Protein AF-0000000087743642 (afdb_homodimer)

Solvent-accessible surface area (backbone atoms only — not comparable to full-atom values): 17793 Å² total; per-residue (Å²): 130,84,70,79,72,68,77,72,71,74,70,75,66,62,49,74,40,76,59,55,80,88,44,49,66,60,51,47,53,46,59,55,32,67,69,50,17,70,61,45,95,58,68,70,82,74,50,71,68,61,46,52,54,51,49,55,50,47,72,69,32,89,47,38,49,49,29,31,29,30,41,93,89,39,83,41,30,35,40,36,30,43,50,41,90,41,33,25,41,48,48,74,47,61,29,80,91,49,57,95,68,57,52,64,38,50,49,53,53,52,51,50,64,74,37,52,86,50,76,40,42,29,40,30,34,75,41,46,61,84,39,54,68,61,49,48,25,42,50,75,68,64,33,31,81,41,78,58,87,60,36,31,43,34,38,36,79,89,130,86,72,80,72,67,79,70,70,72,70,74,65,64,51,74,42,77,58,55,80,88,45,49,66,60,51,48,53,46,59,54,31,66,69,50,18,71,60,44,95,58,69,69,82,72,51,70,69,59,46,52,55,51,50,53,50,47,74,70,32,88,48,39,50,52,29,31,30,30,44,91,90,39,82,41,30,34,39,36,31,42,50,42,90,43,32,24,40,49,48,74,49,61,28,80,92,49,58,94,68,58,52,62,37,49,50,54,53,51,50,48,63,75,37,50,86,51,77,39,43,30,42,31,34,76,40,47,59,83,37,53,70,61,50,48,25,43,51,74,68,65,32,32,81,42,78,58,88,60,36,32,43,33,38,36,79,88

Sequence (316 aa):
MALWNQALIEEIFMHLRKADMDDALLVLEWRNDEKARMNSFNHEVISKEDHIRWFKKKLIDESCRFFILEDEEGPAGCVRVDVIKDVGEVSYMIAPERRGRGYGTKSLKLAEEELHNSEIKTMAGFVIGENHASAKCFENNRYAKLSAGDIYCYIKNIMALWNQALIEEIFMHLRKADMDDALLVLEWRNDEKARMNSFNHEVISKEDHIRWFKKKLIDESCRFFILEDEEGPAGCVRVDVIKDVGEVSYMIAPERRGRGYGTKSLKLAEEELHNSEIKTMAGFVIGENHASAKCFENNRYAKLSAGDIYCYIKNI

Organism: Butyrivibrio fibrisolvens (NCBI:txid831)

Foldseek 3Di:
DPPPPVPPVVPFDKAKDFDDLVCQVVQLVQCQPQVNLVWDPHNDRDDSVRSSVVVVCQSPDPQKTKIFMATPVGTFKIWMWGHDQQETEIDITGDPVNPPPLVLLVRVVNVCVVCVPDSHFKYKYKTFQVPVVNVVSLVSVVFDWDDDPRMIMTMDTD/DPPCPVPPVVPFDKAKDFDDLVCQVVQLVQCQPQVNLVWDPHNDRDDSVRSSVVVVCQSPDPQKTKIFMATPVGTFKIWMWGHDQQETEIDITGDPVNPPPLVLLVVVVNVCVVCVPDSHFKYKYKTFQVPVVNVVSLVSVVFDWDDDPRMIMTMDTD

InterPro domains:
  IPR000182 GNAT domain [PF13302] (15-140)
  IPR000182 GNAT domain [PS51186] (14-158)
  IPR016181 Acyl-CoA N-acyltransferase [SSF55729] (14-153)

pLDDT: mean 92.76, std 15.09, range [27.16, 98.88]

Structure (mmCIF, N/CA/C/O backbone):
data_AF-0000000087743642-model_v1
#
loop_
_entity.id
_entity.type
_entity.pdbx_description
1 polymer 'N-acetyltransferase domain-containing protein'
#
loop_
_atom_site.group_PDB
_atom_site.id
_atom_site.type_symbol
_atom_site.label_atom_id
_atom_site.label_alt_id
_atom_site.label_comp_id
_atom_site.label_asym_id
_atom_site.label_entity_id
_atom_site.label_seq_id
_atom_site.pdbx_PDB_ins_code
_atom_site.Cartn_x
_atom_site.Cartn_y
_atom_site.Cartn_z
_atom_site.occupancy
_atom_site.B_iso_or_equiv
_atom_site.auth_seq_id
_atom_site.auth_comp_id
_atom_site.auth_asym_id
_atom_site.auth_atom_id
_atom_site.pdbx_PDB_model_num
ATOM 1 N N . MET A 1 1 ? 28.328 -8.977 -45.844 1 27.16 1 MET A N 1
ATOM 2 C CA . MET A 1 1 ? 27.438 -10.109 -45.656 1 27.16 1 MET A CA 1
ATOM 3 C C . MET A 1 1 ? 27.031 -10.203 -44.188 1 27.16 1 MET A C 1
ATOM 5 O O . MET A 1 1 ? 26.859 -11.305 -43.656 1 27.16 1 MET A O 1
ATOM 9 N N . ALA A 1 2 ? 27.469 -9.234 -43.344 1 38.03 2 ALA A N 1
ATOM 10 C CA . ALA A 1 2 ? 27.156 -9.102 -41.938 1 38.03 2 ALA A CA 1
ATOM 11 C C . ALA A 1 2 ? 25.672 -9.273 -41.688 1 38.03 2 ALA A C 1
ATOM 13 O O . ALA A 1 2 ? 24.859 -8.398 -42 1 38.03 2 ALA A O 1
ATOM 14 N N . LEU A 1 3 ? 25.188 -10.375 -42.094 1 35.19 3 LEU A N 1
ATOM 15 C CA . LEU A 1 3 ? 23.844 -10.844 -41.781 1 35.19 3 LEU A CA 1
ATOM 16 C C . LEU A 1 3 ? 23.484 -10.57 -40.344 1 35.19 3 LEU A C 1
ATOM 18 O O . LEU A 1 3 ? 24.234 -10.938 -39.438 1 35.19 3 LEU A O 1
ATOM 22 N N . TRP A 1 4 ? 22.844 -9.406 -39.938 1 37.28 4 TRP A N 1
ATOM 23 C CA . TRP A 1 4 ? 22.016 -8.867 -38.875 1 37.28 4 TRP A CA 1
ATOM 24 C C . TRP A 1 4 ? 21.234 -9.977 -38.156 1 37.28 4 TRP A C 1
ATOM 26 O O . TRP A 1 4 ? 20.25 -10.477 -38.719 1 37.28 4 TRP A O 1
ATOM 36 N N . ASN A 1 5 ? 21.75 -11.148 -37.938 1 39.41 5 ASN A N 1
ATOM 37 C CA . ASN A 1 5 ? 21.203 -12.094 -36.969 1 39.41 5 ASN A CA 1
ATOM 38 C C . ASN A 1 5 ? 20.609 -11.375 -35.75 1 39.41 5 ASN A C 1
ATOM 40 O O . ASN A 1 5 ? 21.359 -10.969 -34.844 1 39.41 5 ASN A O 1
ATOM 44 N N . GLN A 1 6 ? 19.734 -10.43 -35.969 1 35.94 6 GLN A N 1
ATOM 45 C CA . GLN A 1 6 ? 18.906 -9.867 -34.906 1 35.94 6 GLN A CA 1
ATOM 46 C C . GLN A 1 6 ? 18.625 -10.898 -33.812 1 35.94 6 GLN A C 1
ATOM 48 O O . GLN A 1 6 ? 18.188 -12.016 -34.125 1 35.94 6 GLN A O 1
ATOM 53 N N . ALA A 1 7 ? 19.516 -11.133 -32.906 1 36.81 7 ALA A N 1
ATOM 54 C CA . ALA A 1 7 ? 19.266 -11.797 -31.641 1 36.81 7 ALA A CA 1
ATOM 55 C C . ALA A 1 7 ? 17.781 -11.883 -31.328 1 36.81 7 ALA A C 1
ATOM 57 O O . ALA A 1 7 ? 17.125 -10.867 -31.078 1 36.81 7 ALA A O 1
ATOM 58 N N . LEU A 1 8 ? 16.828 -12.594 -32.031 1 38.16 8 LEU A N 1
ATOM 59 C CA . LEU A 1 8 ? 15.5 -13.047 -31.625 1 38.16 8 LEU A CA 1
ATOM 60 C C . LEU A 1 8 ? 15.453 -13.336 -30.141 1 38.16 8 LEU A C 1
ATOM 62 O O . LEU A 1 8 ? 15.93 -14.383 -29.688 1 38.16 8 LEU A O 1
ATOM 66 N N . ILE A 1 9 ? 15.891 -12.602 -29.297 1 44.22 9 ILE A N 1
ATOM 67 C CA . ILE A 1 9 ? 15.594 -12.82 -27.875 1 44.22 9 ILE A CA 1
ATOM 68 C C . ILE A 1 9 ? 14.289 -13.594 -27.734 1 44.22 9 ILE A C 1
ATOM 70 O O . ILE A 1 9 ? 13.227 -13.117 -28.141 1 44.22 9 ILE A O 1
ATOM 74 N N . GLU A 1 10 ? 14.234 -14.852 -28.016 1 46.09 10 GLU A N 1
ATOM 75 C CA . GLU A 1 10 ? 13.117 -15.773 -27.781 1 46.09 10 GLU A CA 1
ATOM 76 C C . GLU A 1 10 ? 12.211 -15.273 -26.672 1 46.09 10 GLU A C 1
ATOM 78 O O . GLU A 1 10 ? 12.617 -15.234 -25.5 1 46.09 10 GLU A O 1
ATOM 83 N N . GLU A 1 11 ? 11.562 -14.25 -26.859 1 56.91 11 GLU A N 1
ATOM 84 C CA . GLU A 1 11 ? 10.516 -13.852 -25.922 1 56.91 11 GLU A CA 1
ATOM 85 C C . GLU A 1 11 ? 9.703 -15.055 -25.469 1 56.91 11 GLU A C 1
ATOM 87 O O . GLU A 1 11 ? 9.102 -15.758 -26.281 1 56.91 11 GLU A O 1
ATOM 92 N N . ILE A 1 12 ? 10.258 -15.883 -24.594 1 65.88 12 ILE A N 1
ATOM 93 C CA . ILE A 1 12 ? 9.5 -16.984 -24 1 65.88 12 ILE A CA 1
ATOM 94 C C . ILE A 1 12 ? 8.031 -16.594 -23.891 1 65.88 12 ILE A C 1
ATOM 96 O O . ILE A 1 12 ? 7.695 -15.562 -23.312 1 65.88 12 ILE A O 1
ATOM 100 N N . PHE A 1 13 ? 7.199 -17.25 -24.75 1 87.38 13 PHE A N 1
ATOM 101 C CA . PHE A 1 13 ? 5.758 -17.031 -24.703 1 87.38 13 PHE A CA 1
ATOM 102 C C . PHE A 1 13 ? 5.199 -17.391 -23.328 1 87.38 13 PHE A C 1
ATOM 104 O O . PHE A 1 13 ? 5.391 -18.516 -22.859 1 87.38 13 PHE A O 1
ATOM 111 N N . MET A 1 14 ? 4.902 -16.516 -22.562 1 95.81 14 MET A N 1
ATOM 112 C CA . MET A 1 14 ? 4.246 -16.703 -21.266 1 95.81 14 MET A CA 1
ATOM 113 C C . MET A 1 14 ? 2.844 -16.109 -21.281 1 95.81 14 MET A C 1
ATOM 115 O O . MET A 1 14 ? 2.613 -15.07 -21.891 1 95.81 14 MET A O 1
ATOM 119 N N . HIS A 1 15 ? 1.889 -16.828 -20.688 1 97.38 15 HIS A N 1
ATOM 120 C CA . HIS A 1 15 ? 0.537 -16.297 -20.562 1 97.38 15 HIS A CA 1
ATOM 121 C C . HIS A 1 15 ? -0.103 -16.719 -19.25 1 97.38 15 HIS A C 1
ATOM 123 O O . HIS A 1 15 ? 0.409 -17.609 -18.562 1 97.38 15 HIS A O 1
ATOM 129 N N . LEU A 1 16 ? -1.195 -16.109 -18.922 1 98.19 16 LEU A N 1
ATOM 130 C CA . LEU A 1 16 ? -1.968 -16.453 -17.734 1 98.19 16 LEU A CA 1
ATOM 131 C C . LEU A 1 16 ? -3.232 -17.219 -18.109 1 98.19 16 LEU A C 1
ATOM 133 O O . LEU A 1 16 ? -3.924 -16.844 -19.062 1 98.19 16 LEU A O 1
ATOM 137 N N . ARG A 1 17 ? -3.453 -18.219 -17.469 1 98 17 ARG A N 1
ATOM 138 C CA . ARG A 1 17 ? -4.754 -18.875 -17.547 1 98 17 ARG A CA 1
ATOM 139 C C . ARG A 1 17 ? -5.441 -18.906 -16.188 1 98 17 ARG A C 1
ATOM 141 O O . ARG A 1 17 ? -4.781 -18.891 -15.156 1 98 17 ARG A O 1
ATOM 148 N N . LYS A 1 18 ? -6.734 -19.016 -16.188 1 98.19 18 LYS A N 1
ATOM 149 C CA . LYS A 1 18 ? -7.465 -19.094 -14.938 1 98.19 18 LYS A CA 1
ATOM 150 C C . LYS A 1 18 ? -7.125 -20.391 -14.188 1 98.19 18 LYS A C 1
ATOM 152 O O . LYS A 1 18 ? -7.02 -21.453 -14.805 1 98.19 18 LYS A O 1
ATOM 157 N N . ALA A 1 19 ? -6.949 -20.312 -12.93 1 98.75 19 ALA A N 1
ATOM 158 C CA . ALA A 1 19 ? -6.68 -21.484 -12.102 1 98.75 19 ALA A CA 1
ATOM 159 C C . ALA A 1 19 ? -7.93 -22.344 -11.953 1 98.75 19 ALA A C 1
ATOM 161 O O . ALA A 1 19 ? -9.055 -21.828 -12.008 1 98.75 19 ALA A O 1
ATOM 162 N N . ASP A 1 20 ? -7.727 -23.547 -11.781 1 98.44 20 ASP A N 1
ATOM 163 C CA . ASP A 1 20 ? -8.805 -24.484 -11.453 1 98.44 20 ASP A CA 1
ATOM 164 C C . ASP A 1 20 ? -8.344 -25.516 -10.422 1 98.44 20 ASP A C 1
ATOM 166 O O . ASP A 1 20 ? -7.203 -25.469 -9.953 1 98.44 20 ASP A O 1
ATOM 170 N N . MET A 1 21 ? -9.25 -26.391 -10.078 1 98.44 21 MET A N 1
ATOM 171 C CA . MET A 1 21 ? -8.984 -27.281 -8.945 1 98.44 21 MET A CA 1
ATOM 172 C C . MET A 1 21 ? -7.84 -28.234 -9.25 1 98.44 21 MET A C 1
ATOM 174 O O . MET A 1 21 ? -7.168 -28.719 -8.336 1 98.44 21 MET A O 1
ATOM 178 N N . ASP A 1 22 ? -7.586 -28.5 -10.477 1 98.56 22 ASP A N 1
ATOM 179 C CA . ASP A 1 22 ? -6.496 -29.391 -10.852 1 98.56 22 ASP A CA 1
ATOM 180 C C . ASP A 1 22 ? -5.141 -28.781 -10.492 1 98.56 22 ASP A C 1
ATOM 182 O O . ASP A 1 22 ? -4.129 -29.484 -10.445 1 98.56 22 ASP A O 1
ATOM 186 N N . ASP A 1 23 ? -5.105 -27.5 -10.195 1 98.81 23 ASP A N 1
ATOM 187 C CA . ASP A 1 23 ? -3.861 -26.797 -9.891 1 98.81 23 ASP A CA 1
ATOM 188 C C . ASP A 1 23 ? -3.566 -26.828 -8.391 1 98.81 23 ASP A C 1
ATOM 190 O O . ASP A 1 23 ? -2.477 -26.453 -7.961 1 98.81 23 ASP A O 1
ATOM 194 N N . ALA A 1 24 ? -4.48 -27.312 -7.605 1 98.81 24 ALA A N 1
ATOM 195 C CA . ALA A 1 24 ? -4.445 -27.125 -6.156 1 98.81 24 ALA A CA 1
ATOM 196 C C . ALA A 1 24 ? -3.168 -27.719 -5.559 1 98.81 24 ALA A C 1
ATOM 198 O O . ALA A 1 24 ? -2.477 -27.062 -4.785 1 98.81 24 ALA A O 1
ATOM 199 N N . LEU A 1 25 ? -2.836 -28.906 -5.93 1 98.75 25 LEU A N 1
ATOM 200 C CA . LEU A 1 25 ? -1.694 -29.578 -5.312 1 98.75 25 LEU A CA 1
ATOM 201 C C . LEU A 1 25 ? -0.383 -28.953 -5.793 1 98.75 25 LEU A C 1
ATOM 203 O O . LEU A 1 25 ? 0.591 -28.891 -5.039 1 98.75 25 LEU A O 1
ATOM 207 N N . LEU A 1 26 ? -0.363 -28.578 -7.004 1 98.62 26 LEU A N 1
ATOM 208 C CA . LEU A 1 26 ? 0.821 -27.922 -7.543 1 98.62 26 LEU A CA 1
ATOM 209 C C . LEU A 1 26 ? 1.092 -26.609 -6.809 1 98.62 26 LEU A C 1
ATOM 211 O O . LEU A 1 26 ? 2.229 -26.328 -6.422 1 98.62 26 LEU A O 1
ATOM 215 N N . VAL A 1 27 ? 0.093 -25.828 -6.562 1 98.69 27 VAL A N 1
ATOM 216 C CA . VAL A 1 27 ? 0.22 -24.562 -5.859 1 98.69 27 VAL A CA 1
ATOM 217 C C . VAL A 1 27 ? 0.647 -24.812 -4.414 1 98.69 27 VAL A C 1
ATOM 219 O O . VAL A 1 27 ? 1.449 -24.062 -3.857 1 98.69 27 VAL A O 1
ATOM 222 N N . LEU A 1 28 ? 0.151 -25.891 -3.846 1 98.75 28 LEU A N 1
ATOM 223 C CA . LEU A 1 28 ? 0.579 -26.234 -2.496 1 98.75 28 LEU A CA 1
ATOM 224 C C . LEU A 1 28 ? 2.084 -26.484 -2.449 1 98.75 28 LEU A C 1
ATOM 226 O O . LEU A 1 28 ? 2.76 -26.031 -1.519 1 98.75 28 LEU A O 1
ATOM 230 N N . GLU A 1 29 ? 2.527 -27.188 -3.428 1 98.25 29 GLU A N 1
ATOM 231 C CA . GLU A 1 29 ? 3.963 -27.438 -3.508 1 98.25 29 GLU A CA 1
ATOM 232 C C . GLU A 1 29 ? 4.754 -26.141 -3.543 1 98.25 29 GLU A C 1
ATOM 234 O O . GLU A 1 29 ? 5.766 -26 -2.855 1 98.25 29 GLU A O 1
ATOM 239 N N . TRP A 1 30 ? 4.309 -25.219 -4.312 1 98.19 30 TRP A N 1
ATOM 240 C CA . TRP A 1 30 ? 4.98 -23.922 -4.422 1 98.19 30 TRP A CA 1
ATOM 241 C C . TRP A 1 30 ? 4.914 -23.156 -3.102 1 98.19 30 TRP A C 1
ATOM 243 O O . TRP A 1 30 ? 5.914 -22.594 -2.656 1 98.19 30 TRP A O 1
ATOM 253 N N . ARG A 1 31 ? 3.742 -23.156 -2.465 1 97.5 31 ARG A N 1
ATOM 254 C CA . ARG A 1 31 ? 3.533 -22.422 -1.22 1 97.5 31 ARG A CA 1
ATOM 255 C C . ARG A 1 31 ? 4.371 -23.016 -0.09 1 97.5 31 ARG A C 1
ATOM 257 O O . ARG A 1 31 ? 4.785 -22.281 0.821 1 97.5 31 ARG A O 1
ATOM 264 N N . ASN A 1 32 ? 4.68 -24.297 -0.224 1 97.94 32 ASN A N 1
ATOM 265 C CA . ASN A 1 32 ? 5.387 -24.984 0.856 1 97.94 32 ASN A CA 1
ATOM 266 C C . ASN A 1 32 ? 6.891 -25.016 0.6 1 97.94 32 ASN A C 1
ATOM 268 O O . ASN A 1 32 ? 7.652 -25.516 1.429 1 97.94 32 ASN A O 1
ATOM 272 N N . ASP A 1 33 ? 7.266 -24.531 -0.545 1 97.44 33 ASP A N 1
ATOM 273 C CA . ASP A 1 33 ? 8.703 -24.375 -0.781 1 97.44 33 ASP A CA 1
ATOM 274 C C . ASP A 1 33 ? 9.344 -23.516 0.306 1 97.44 33 ASP A C 1
ATOM 276 O O . ASP A 1 33 ? 8.789 -22.484 0.709 1 97.44 33 ASP A O 1
ATOM 280 N N . GLU A 1 34 ? 10.492 -23.875 0.727 1 96 34 GLU A N 1
ATOM 281 C CA . GLU A 1 34 ? 11.141 -23.234 1.866 1 96 34 GLU A CA 1
ATOM 282 C C . GLU A 1 34 ? 11.406 -21.75 1.594 1 96 34 GLU A C 1
ATOM 284 O O . GLU A 1 34 ? 11.117 -20.891 2.439 1 96 34 GLU A O 1
ATOM 289 N N . LYS A 1 35 ? 11.93 -21.438 0.495 1 94.94 35 LYS A N 1
ATOM 290 C CA . LYS A 1 35 ? 12.227 -20.047 0.157 1 94.94 35 LYS A CA 1
ATOM 291 C C . LYS A 1 35 ? 10.953 -19.219 0.077 1 94.94 35 LYS A C 1
ATOM 293 O O . LYS A 1 35 ? 10.93 -18.062 0.512 1 94.94 35 LYS A O 1
ATOM 298 N N . ALA A 1 36 ? 9.953 -19.797 -0.472 1 94.88 36 ALA A N 1
ATOM 299 C CA . ALA A 1 36 ? 8.664 -19.109 -0.542 1 94.88 36 ALA A CA 1
ATOM 300 C C . ALA A 1 36 ? 8.133 -18.797 0.854 1 94.88 36 ALA A C 1
ATOM 302 O O . ALA A 1 36 ? 7.676 -17.688 1.12 1 94.88 36 ALA A O 1
ATOM 303 N N . ARG A 1 37 ? 8.219 -19.766 1.728 1 94.5 37 ARG A N 1
ATOM 304 C CA . ARG A 1 37 ? 7.727 -19.594 3.088 1 94.5 37 ARG A CA 1
ATOM 305 C C . ARG A 1 37 ? 8.516 -18.516 3.82 1 94.5 37 ARG A C 1
ATOM 307 O O . ARG A 1 37 ? 7.934 -17.672 4.516 1 94.5 37 ARG A O 1
ATOM 314 N N . MET A 1 38 ? 9.758 -18.422 3.57 1 92.56 38 MET A N 1
ATOM 315 C CA . MET A 1 38 ? 10.625 -17.469 4.246 1 92.56 38 MET A CA 1
ATOM 316 C C . MET A 1 38 ? 10.367 -16.047 3.742 1 92.56 38 MET A C 1
ATOM 318 O O . MET A 1 38 ? 10.664 -15.078 4.438 1 92.56 38 MET A O 1
ATOM 322 N N . ASN A 1 39 ? 9.789 -15.945 2.584 1 92.56 39 ASN A N 1
ATOM 323 C CA . ASN A 1 39 ? 9.508 -14.641 1.992 1 92.56 39 ASN A CA 1
ATOM 324 C C . ASN A 1 39 ? 8.031 -14.273 2.135 1 92.56 39 ASN A C 1
ATOM 326 O O . ASN A 1 39 ? 7.559 -13.336 1.498 1 92.56 39 ASN A O 1
ATOM 330 N N . SER A 1 40 ? 7.363 -15.031 2.938 1 91.06 40 SER A N 1
ATOM 331 C CA . SER A 1 40 ? 5.945 -14.789 3.193 1 91.06 40 SER A CA 1
ATOM 332 C C . SER A 1 40 ? 5.723 -14.25 4.602 1 91.06 40 SER A C 1
ATOM 334 O O . SER A 1 40 ? 6.664 -14.164 5.395 1 91.06 40 SER A O 1
ATOM 336 N N . PHE A 1 41 ? 4.527 -13.836 4.84 1 87.75 41 PHE A N 1
ATOM 337 C CA . PHE A 1 41 ? 4.184 -13.32 6.16 1 87.75 41 PHE A CA 1
ATOM 338 C C . PHE A 1 41 ? 3.863 -14.461 7.121 1 87.75 41 PHE A C 1
ATOM 340 O O . PHE A 1 41 ? 3.83 -14.258 8.336 1 87.75 41 PHE A O 1
ATOM 347 N N . ASN A 1 42 ? 3.605 -15.633 6.605 1 85.5 42 ASN A N 1
ATOM 348 C CA . ASN A 1 42 ? 3.426 -16.859 7.363 1 85.5 42 ASN A CA 1
ATOM 349 C C . ASN A 1 42 ? 4.48 -17.906 6.996 1 85.5 42 ASN A C 1
ATOM 351 O O . ASN A 1 42 ? 4.512 -18.391 5.863 1 85.5 42 ASN A O 1
ATOM 355 N N . HIS A 1 43 ? 5.238 -18.453 8 1 90.88 43 HIS A N 1
ATOM 356 C CA . HIS A 1 43 ? 6.367 -19.328 7.711 1 90.88 43 HIS A CA 1
ATOM 357 C C . HIS A 1 43 ? 6 -20.797 7.93 1 90.88 43 HIS A C 1
ATOM 359 O O . HIS A 1 43 ? 6.805 -21.688 7.66 1 90.88 43 HIS A O 1
ATOM 365 N N . GLU A 1 44 ? 4.84 -21.047 8.359 1 94.06 44 GLU A N 1
ATOM 366 C CA . GLU A 1 44 ? 4.449 -22.406 8.711 1 94.06 44 GLU A CA 1
ATOM 367 C C . GLU A 1 44 ? 4.109 -23.219 7.469 1 94.06 44 GLU A C 1
ATOM 369 O O . GLU A 1 44 ? 3.615 -22.688 6.48 1 94.06 44 GLU A O 1
ATOM 374 N N . VAL A 1 45 ? 4.395 -24.547 7.605 1 97.44 45 VAL A N 1
ATOM 375 C CA . VAL A 1 45 ? 3.998 -25.453 6.535 1 97.44 45 VAL A CA 1
ATOM 376 C C . VAL A 1 45 ? 2.477 -25.578 6.496 1 97.44 45 VAL A C 1
ATOM 378 O O . VAL A 1 45 ? 1.829 -25.703 7.539 1 97.44 45 VAL A O 1
ATOM 381 N N . ILE A 1 46 ? 2.025 -25.594 5.312 1 97.69 46 ILE A N 1
ATOM 382 C CA . ILE A 1 46 ? 0.581 -25.641 5.113 1 97.69 46 ILE A CA 1
ATOM 383 C C . ILE A 1 46 ? 0.145 -27.094 4.875 1 97.69 46 ILE A C 1
ATOM 385 O O . ILE A 1 46 ? 0.748 -27.797 4.07 1 97.69 46 ILE A O 1
ATOM 389 N N . SER A 1 47 ? -0.831 -27.547 5.527 1 98.31 47 SER A N 1
ATOM 390 C CA . SER A 1 47 ? -1.356 -28.891 5.32 1 98.31 47 SER A CA 1
ATOM 391 C C . SER A 1 47 ? -2.158 -28.984 4.023 1 98.31 47 SER A C 1
ATOM 393 O O . SER A 1 47 ? -2.723 -27.984 3.572 1 98.31 47 SER A O 1
ATOM 395 N N . LYS A 1 48 ? -2.25 -30.188 3.516 1 98.44 48 LYS A N 1
ATOM 396 C CA . LYS A 1 48 ? -3.025 -30.422 2.301 1 98.44 48 LYS A CA 1
ATOM 397 C C . LYS A 1 48 ? -4.496 -30.062 2.514 1 98.44 48 LYS A C 1
ATOM 399 O O . LYS A 1 48 ? -5.113 -29.422 1.667 1 98.44 48 LYS A O 1
ATOM 404 N N . GLU A 1 49 ? -5.016 -30.438 3.621 1 98.5 49 GLU A N 1
ATOM 405 C CA . GLU A 1 49 ? -6.422 -30.203 3.924 1 98.5 49 GLU A CA 1
ATOM 406 C C . GLU A 1 49 ? -6.734 -28.719 3.996 1 98.5 49 GLU A C 1
ATOM 408 O O . GLU A 1 49 ? -7.699 -28.25 3.389 1 98.5 49 GLU A O 1
ATOM 413 N N . ASP A 1 50 ? -5.891 -28.016 4.68 1 98.19 50 ASP A N 1
ATOM 414 C CA . ASP A 1 50 ? -6.09 -26.578 4.824 1 98.19 50 ASP A CA 1
ATOM 415 C C . ASP A 1 50 ? -5.941 -25.859 3.482 1 98.19 50 ASP A C 1
ATOM 417 O O . ASP A 1 50 ? -6.699 -24.938 3.18 1 98.19 50 ASP A O 1
ATOM 421 N N . HIS A 1 51 ? -5.02 -26.328 2.715 1 98.44 51 HIS A N 1
ATOM 422 C CA . HIS A 1 51 ? -4.785 -25.703 1.418 1 98.44 51 HIS A CA 1
ATOM 423 C C . HIS A 1 51 ? -5.965 -25.922 0.478 1 98.44 51 HIS A C 1
ATOM 425 O O . HIS A 1 51 ? -6.418 -25 -0.186 1 98.44 51 HIS A O 1
ATOM 431 N N . ILE A 1 52 ? -6.441 -27.141 0.443 1 98.62 52 ILE A N 1
ATOM 432 C CA . ILE A 1 52 ? -7.535 -27.453 -0.469 1 98.62 52 ILE A CA 1
ATOM 433 C C . ILE A 1 52 ? -8.766 -26.625 -0.105 1 98.62 52 ILE A C 1
ATOM 435 O O . ILE A 1 52 ? -9.445 -26.094 -0.985 1 98.62 52 ILE A O 1
ATOM 439 N N . ARG A 1 53 ? -9.031 -26.469 1.176 1 98.38 53 ARG A N 1
ATOM 440 C CA . ARG A 1 53 ? -10.141 -25.641 1.635 1 98.38 53 ARG A CA 1
ATOM 441 C C . ARG A 1 53 ? -9.953 -24.188 1.198 1 98.38 53 ARG A C 1
ATOM 443 O O . ARG A 1 53 ? -10.883 -23.578 0.667 1 98.38 53 ARG A O 1
ATOM 450 N N . TRP A 1 54 ? -8.828 -23.734 1.427 1 98.12 54 TRP A N 1
ATOM 451 C CA . TRP A 1 54 ? -8.477 -22.359 1.065 1 98.12 54 TRP A CA 1
ATOM 452 C C . TRP A 1 54 ? -8.586 -22.156 -0.441 1 98.12 54 TRP A C 1
ATOM 454 O O . TRP A 1 54 ? -9.18 -21.172 -0.898 1 98.12 54 TRP A O 1
ATOM 464 N N . PHE A 1 55 ? -8.023 -23.094 -1.192 1 98.75 55 PHE A N 1
ATOM 465 C CA . PHE A 1 55 ? -7.957 -23 -2.646 1 98.75 55 PHE A CA 1
ATOM 466 C C . PHE A 1 55 ? -9.359 -23 -3.25 1 98.75 55 PHE A C 1
ATOM 468 O O . PHE A 1 55 ? -9.656 -22.172 -4.117 1 98.75 55 PHE A O 1
ATOM 475 N N . LYS A 1 56 ? -10.172 -23.828 -2.758 1 98.44 56 LYS A N 1
ATOM 476 C CA . LYS A 1 56 ? -11.555 -23.891 -3.213 1 98.44 56 LYS A CA 1
ATOM 477 C C . LYS A 1 56 ? -12.281 -22.562 -2.961 1 98.44 56 LYS A C 1
ATOM 479 O O . LYS A 1 56 ? -12.992 -22.062 -3.832 1 98.44 56 LYS A O 1
ATOM 484 N N . LYS A 1 57 ? -12.086 -22.062 -1.849 1 98.5 57 LYS A N 1
ATOM 485 C CA . LYS A 1 57 ? -12.711 -20.781 -1.491 1 98.5 57 LYS A CA 1
ATOM 486 C C . LYS A 1 57 ? -12.258 -19.672 -2.426 1 98.5 57 LYS A C 1
ATOM 488 O O . LYS A 1 57 ? -13.07 -18.859 -2.863 1 98.5 57 LYS A O 1
ATOM 493 N N . LYS A 1 58 ? -10.984 -19.641 -2.721 1 98.44 58 LYS A N 1
ATOM 494 C CA . LYS A 1 58 ? -10.438 -18.609 -3.584 1 98.44 58 LYS A CA 1
ATOM 495 C C . LYS A 1 58 ? -10.984 -18.719 -5.004 1 98.44 58 LYS A C 1
ATOM 497 O O . LYS A 1 58 ? -11.266 -17.719 -5.656 1 98.44 58 LYS A O 1
ATOM 502 N N . LEU A 1 59 ? -11.141 -19.938 -5.469 1 98.38 59 LEU A N 1
ATOM 503 C CA . LEU A 1 59 ? -11.586 -20.172 -6.836 1 98.38 59 LEU A CA 1
ATOM 504 C C . LEU A 1 59 ? -13.016 -19.672 -7.031 1 98.38 59 LEU A C 1
ATOM 506 O O . LEU A 1 59 ? -13.375 -19.234 -8.125 1 98.38 59 LEU A O 1
ATOM 510 N N . ILE A 1 60 ? -13.812 -19.656 -5.973 1 97.75 60 ILE A N 1
ATOM 511 C CA . ILE A 1 60 ? -15.211 -19.297 -6.137 1 97.75 60 ILE A CA 1
ATOM 512 C C . ILE A 1 60 ? -15.438 -17.859 -5.641 1 97.75 60 ILE A C 1
ATOM 514 O O . ILE A 1 60 ? -16.547 -17.328 -5.746 1 97.75 60 ILE A O 1
ATOM 518 N N . ASP A 1 61 ? -14.492 -17.297 -5.07 1 98.12 61 ASP A N 1
ATOM 519 C CA . ASP A 1 61 ? -14.57 -15.922 -4.594 1 98.12 61 ASP A CA 1
ATOM 520 C C . ASP A 1 61 ? -14.602 -14.93 -5.758 1 98.12 61 ASP A C 1
ATOM 522 O O . ASP A 1 61 ? -13.609 -14.781 -6.477 1 98.12 61 ASP A O 1
ATOM 526 N N . GLU A 1 62 ? -15.602 -14.227 -5.93 1 97.12 62 GLU A N 1
ATOM 527 C CA . GLU A 1 62 ? -15.781 -13.312 -7.051 1 97.12 62 GLU A CA 1
ATOM 528 C C . GLU A 1 62 ? -14.82 -12.125 -6.957 1 97.12 62 GLU A C 1
ATOM 530 O O . GLU A 1 62 ? -14.594 -11.422 -7.945 1 97.12 62 GLU A O 1
ATOM 535 N N . SER A 1 63 ? -14.273 -11.906 -5.809 1 97.75 63 SER A N 1
ATOM 536 C CA . SER A 1 63 ? -13.344 -10.805 -5.617 1 97.75 63 SER A CA 1
ATOM 537 C C . SER A 1 63 ? -11.898 -11.266 -5.746 1 97.75 63 SER A C 1
ATOM 539 O O . SER A 1 63 ? -10.969 -10.523 -5.41 1 97.75 63 SER A O 1
ATOM 541 N N . CYS A 1 64 ? -11.766 -12.469 -6.184 1 98.31 64 CYS A N 1
ATOM 542 C CA . CYS A 1 64 ? -10.422 -13.008 -6.371 1 98.31 64 CYS A CA 1
ATOM 543 C C . CYS A 1 64 ? -10.195 -13.43 -7.82 1 98.31 64 CYS A C 1
ATOM 545 O O . CYS A 1 64 ? -11.008 -14.156 -8.391 1 98.31 64 CYS A O 1
ATOM 547 N N . ARG A 1 65 ? -9.148 -12.93 -8.422 1 98.31 65 ARG A N 1
ATOM 548 C CA . ARG A 1 65 ? -8.656 -13.367 -9.719 1 98.31 65 ARG A CA 1
ATOM 549 C C . ARG A 1 65 ? -7.414 -14.242 -9.57 1 98.31 65 ARG A C 1
ATOM 551 O O . ARG A 1 65 ? -6.348 -13.75 -9.18 1 98.31 65 ARG A O 1
ATOM 558 N N . PHE A 1 66 ? -7.59 -15.484 -9.875 1 98.69 66 PHE A N 1
ATOM 559 C CA . PHE A 1 66 ? -6.527 -16.453 -9.648 1 98.69 66 PHE A CA 1
ATOM 560 C C . PHE A 1 66 ? -6.047 -17.047 -10.961 1 98.69 66 PHE A C 1
ATOM 562 O O . PHE A 1 66 ? -6.82 -17.688 -11.672 1 98.69 66 PHE A O 1
ATOM 569 N N . PHE A 1 67 ? -4.723 -16.859 -11.242 1 98.75 67 PHE A N 1
ATOM 570 C CA . PHE A 1 67 ? -4.172 -17.281 -12.531 1 98.75 67 PHE A CA 1
ATOM 571 C C . PHE A 1 67 ? -2.969 -18.188 -12.328 1 98.75 67 PHE A C 1
ATOM 573 O O . PHE A 1 67 ? -2.252 -18.078 -11.328 1 98.75 67 PHE A O 1
ATOM 580 N N . ILE A 1 68 ? -2.818 -19.047 -13.289 1 98.88 68 ILE A N 1
ATOM 581 C CA . ILE A 1 68 ? -1.594 -19.828 -13.414 1 98.88 68 ILE A CA 1
ATOM 582 C C . ILE A 1 68 ? -0.747 -19.281 -14.555 1 98.88 68 ILE A C 1
ATOM 584 O O . ILE A 1 68 ? -1.258 -19.016 -15.648 1 98.88 68 ILE A O 1
ATOM 588 N N . LEU A 1 69 ? 0.481 -19.016 -14.234 1 98.69 69 LEU A N 1
ATOM 589 C CA . LEU A 1 69 ? 1.447 -18.641 -15.266 1 98.69 69 LEU A CA 1
ATOM 590 C C . LEU A 1 69 ? 1.932 -19.859 -16.031 1 98.69 69 LEU A C 1
ATOM 592 O O . LEU A 1 69 ? 2.398 -20.828 -15.43 1 98.69 69 LEU A O 1
ATOM 596 N N . GLU A 1 70 ? 1.827 -19.734 -17.344 1 98.06 70 GLU A N 1
ATOM 597 C CA . GLU A 1 70 ? 2.266 -20.812 -18.219 1 98.06 70 GLU A CA 1
ATOM 598 C C . GLU A 1 70 ? 3.424 -20.375 -19.109 1 98.06 70 GLU A C 1
ATOM 600 O O . GLU A 1 70 ? 3.41 -19.266 -19.656 1 98.06 70 GLU A O 1
ATOM 605 N N . ASP A 1 71 ? 4.375 -21.219 -19.141 1 96.56 71 ASP A N 1
ATOM 606 C CA . ASP A 1 71 ? 5.375 -21.047 -20.188 1 96.56 71 ASP A CA 1
ATOM 607 C C . ASP A 1 71 ? 5.336 -22.219 -21.188 1 96.56 71 ASP A C 1
ATOM 609 O O . ASP A 1 71 ? 4.336 -22.938 -21.266 1 96.56 71 ASP A O 1
ATOM 613 N N . GLU A 1 72 ? 6.32 -22.406 -21.969 1 94.31 72 GLU A N 1
ATOM 614 C CA . GLU A 1 72 ? 6.324 -23.406 -23.031 1 94.31 72 GLU A CA 1
ATOM 615 C C . GLU A 1 72 ? 6.324 -24.828 -22.453 1 94.31 72 GLU A C 1
ATOM 617 O O . GLU A 1 72 ? 5.891 -25.766 -23.125 1 94.31 72 GLU A O 1
ATOM 622 N N . GLU A 1 73 ? 6.719 -24.984 -21.203 1 95.44 73 GLU A N 1
ATOM 623 C CA . GLU A 1 73 ? 6.883 -26.297 -20.609 1 95.44 73 GLU A CA 1
ATOM 624 C C . GLU A 1 73 ? 5.746 -26.625 -19.641 1 95.44 73 GLU A C 1
ATOM 626 O O . GLU A 1 73 ? 5.66 -27.734 -19.125 1 95.44 73 GLU A O 1
ATOM 631 N N . GLY A 1 74 ? 4.879 -25.641 -19.375 1 96.88 74 GLY A N 1
ATOM 632 C CA . GLY A 1 74 ? 3.783 -25.875 -18.453 1 96.88 74 GLY A CA 1
ATOM 633 C C . GLY A 1 74 ? 3.676 -24.812 -17.375 1 96.88 74 GLY A C 1
ATOM 634 O O . GLY A 1 74 ? 4.18 -23.688 -17.547 1 96.88 74 GLY A O 1
ATOM 635 N N . PRO A 1 75 ? 2.961 -25.156 -16.266 1 98.44 75 PRO A N 1
ATOM 636 C CA . PRO A 1 75 ? 2.811 -24.203 -15.18 1 98.44 75 PRO A CA 1
ATOM 637 C C . PRO A 1 75 ? 4.148 -23.75 -14.594 1 98.44 75 PRO A C 1
ATOM 639 O O . PRO A 1 75 ? 5.008 -24.594 -14.305 1 98.44 75 PRO A O 1
ATOM 642 N N . ALA A 1 76 ? 4.273 -22.469 -14.469 1 98.38 76 ALA A N 1
ATOM 643 C CA . ALA A 1 76 ? 5.555 -21.906 -14.055 1 98.38 76 ALA A CA 1
ATOM 644 C C . ALA A 1 76 ? 5.387 -21.016 -12.82 1 98.38 76 ALA A C 1
ATOM 646 O O . ALA A 1 76 ? 6.363 -20.453 -12.32 1 98.38 76 ALA A O 1
ATOM 647 N N . GLY A 1 77 ? 4.16 -20.828 -12.344 1 98.56 77 GLY A N 1
ATOM 648 C CA . GLY A 1 77 ? 3.834 -20 -11.195 1 98.56 77 GLY A CA 1
ATOM 649 C C . GLY A 1 77 ? 2.363 -19.641 -11.125 1 98.56 77 GLY A C 1
ATOM 650 O O . GLY A 1 77 ? 1.541 -20.203 -11.852 1 98.56 77 GLY A O 1
ATOM 651 N N . CYS A 1 78 ? 2.064 -18.75 -10.227 1 98.75 78 CYS A N 1
ATOM 652 C CA . CYS A 1 78 ? 0.684 -18.281 -10.141 1 98.75 78 CYS A CA 1
ATOM 653 C C . CYS A 1 78 ? 0.625 -16.828 -9.672 1 98.75 78 CYS A C 1
ATOM 655 O O . CYS A 1 78 ? 1.588 -16.312 -9.102 1 98.75 78 CYS A O 1
ATOM 657 N N . VAL A 1 79 ? -0.43 -16.203 -10.055 1 98.56 79 VAL A N 1
ATOM 658 C CA . VAL A 1 79 ? -0.741 -14.836 -9.672 1 98.56 79 VAL A CA 1
ATOM 659 C C . VAL A 1 79 ? -2.176 -14.75 -9.156 1 98.56 79 VAL A C 1
ATOM 661 O O . VAL A 1 79 ? -3.105 -15.227 -9.812 1 98.56 79 VAL A O 1
ATOM 664 N N . ARG A 1 80 ? -2.277 -14.219 -8.039 1 98.62 80 ARG A N 1
ATOM 665 C CA . ARG A 1 80 ? -3.588 -13.977 -7.445 1 98.62 80 ARG A CA 1
ATOM 666 C C . ARG A 1 80 ? -3.799 -12.492 -7.16 1 98.62 80 ARG A C 1
ATOM 668 O O . ARG A 1 80 ? -2.893 -11.82 -6.672 1 98.62 80 ARG A O 1
ATOM 675 N N . VAL A 1 81 ? -4.992 -11.992 -7.477 1 98.69 81 VAL A N 1
ATOM 676 C CA . VAL A 1 81 ? -5.352 -10.602 -7.207 1 98.69 81 VAL A CA 1
ATOM 677 C C . VAL A 1 81 ? -6.652 -10.555 -6.406 1 98.69 81 VAL A C 1
ATOM 679 O O . VAL A 1 81 ? -7.711 -10.953 -6.902 1 98.69 81 VAL A O 1
ATOM 682 N N . ASP A 1 82 ? -6.602 -10.133 -5.199 1 98.5 82 ASP A N 1
ATOM 683 C CA . ASP A 1 82 ? -7.781 -9.906 -4.371 1 98.5 82 ASP A CA 1
ATOM 684 C C . ASP A 1 82 ? -8.289 -8.469 -4.523 1 98.5 82 ASP A C 1
ATOM 686 O O . ASP A 1 82 ? -7.551 -7.516 -4.277 1 98.5 82 ASP A O 1
ATOM 690 N N . VAL A 1 83 ? -9.523 -8.344 -4.875 1 98.25 83 VAL A N 1
ATOM 691 C CA . VAL A 1 83 ? -10.078 -7.035 -5.215 1 98.25 83 VAL A CA 1
ATOM 692 C C . VAL A 1 83 ? -10.797 -6.449 -4.004 1 98.25 83 VAL A C 1
ATOM 694 O O . VAL A 1 83 ? -11.695 -7.078 -3.441 1 98.25 83 VAL A O 1
ATOM 697 N N . ILE A 1 84 ? -10.398 -5.312 -3.6 1 97.81 84 ILE A N 1
ATOM 698 C CA . ILE A 1 84 ? -11.031 -4.523 -2.547 1 97.81 84 ILE A CA 1
ATOM 699 C C . ILE A 1 84 ? -11.383 -3.141 -3.082 1 97.81 84 ILE A C 1
ATOM 701 O O . ILE A 1 84 ? -10.508 -2.307 -3.305 1 97.81 84 ILE A O 1
ATOM 705 N N . LYS A 1 85 ? -12.664 -2.93 -3.266 1 97 85 LYS A N 1
ATOM 706 C CA . LYS A 1 85 ? -13.094 -1.735 -3.986 1 97 85 LYS A CA 1
ATOM 707 C C . LYS A 1 85 ? -12.484 -1.684 -5.383 1 97 85 LYS A C 1
ATOM 709 O O . LYS A 1 85 ? -12.68 -2.596 -6.188 1 97 85 LYS A O 1
ATOM 714 N N . ASP A 1 86 ? -11.695 -0.685 -5.684 1 98.06 86 ASP A N 1
ATOM 715 C CA . ASP A 1 86 ? -11.07 -0.56 -7 1 98.06 86 ASP A CA 1
ATOM 716 C C . ASP A 1 86 ? -9.562 -0.806 -6.918 1 98.06 86 ASP A C 1
ATOM 718 O O . ASP A 1 86 ? -8.812 -0.372 -7.793 1 98.06 86 ASP A O 1
ATOM 722 N N . VAL A 1 87 ? -9.156 -1.501 -5.863 1 98.62 87 VAL A N 1
ATOM 723 C CA . VAL A 1 87 ? -7.758 -1.838 -5.641 1 98.62 87 VAL A CA 1
ATOM 724 C C . VAL A 1 87 ? -7.57 -3.352 -5.715 1 98.62 87 VAL A C 1
ATOM 726 O O . VAL A 1 87 ? -8.352 -4.109 -5.129 1 98.62 87 VAL A O 1
ATOM 729 N N . GLY A 1 88 ? -6.605 -3.785 -6.492 1 98.62 88 GLY A N 1
ATOM 730 C CA . GLY A 1 88 ? -6.234 -5.191 -6.543 1 98.62 88 GLY A CA 1
ATOM 731 C C . GLY A 1 88 ? -4.957 -5.5 -5.785 1 98.62 88 GLY A C 1
ATOM 732 O O . GLY A 1 88 ? -3.881 -5.016 -6.145 1 98.62 88 GLY A O 1
ATOM 733 N N . GLU A 1 89 ? -5.047 -6.254 -4.762 1 98.75 89 GLU A N 1
ATOM 734 C CA . GLU A 1 89 ? -3.859 -6.738 -4.066 1 98.75 89 GLU A CA 1
ATOM 735 C C . GLU A 1 89 ? -3.273 -7.965 -4.762 1 98.75 89 GLU A C 1
ATOM 737 O O . GLU A 1 89 ? -3.906 -9.023 -4.809 1 98.75 89 GLU A O 1
ATOM 742 N N . VAL A 1 90 ? -2.057 -7.836 -5.203 1 98.62 90 VAL A N 1
ATOM 743 C CA . VAL A 1 90 ? -1.479 -8.891 -6.027 1 98.62 90 VAL A CA 1
ATOM 744 C C . VAL A 1 90 ? -0.508 -9.727 -5.195 1 98.62 90 VAL A C 1
ATOM 746 O O . VAL A 1 90 ? 0.251 -9.188 -4.391 1 98.62 90 VAL A O 1
ATOM 749 N N . SER A 1 91 ? -0.547 -10.984 -5.336 1 97.56 91 SER A N 1
ATOM 750 C CA . SER A 1 91 ? 0.4 -11.984 -4.859 1 97.56 91 SER A CA 1
ATOM 751 C C . SER A 1 91 ? 0.839 -12.914 -5.984 1 97.56 91 SER A C 1
ATOM 753 O O . SER A 1 91 ? 0.027 -13.305 -6.824 1 97.56 91 SER A O 1
ATOM 755 N N . TYR A 1 92 ? 2.135 -13.227 -5.98 1 98.06 92 TYR A N 1
ATOM 756 C CA . TYR A 1 92 ? 2.584 -14.148 -7.02 1 98.06 92 TYR A CA 1
ATOM 757 C C . TYR A 1 92 ? 3.645 -15.102 -6.484 1 98.06 92 TYR A C 1
ATOM 759 O O . TYR A 1 92 ? 4.305 -14.805 -5.484 1 98.06 92 TYR A O 1
ATOM 767 N N . MET A 1 93 ? 3.738 -16.188 -7.188 1 97.44 93 MET A N 1
ATOM 768 C CA . MET A 1 93 ? 4.742 -17.219 -6.914 1 97.44 93 MET A CA 1
ATOM 769 C C . MET A 1 93 ? 5.309 -17.781 -8.211 1 97.44 93 MET A C 1
ATOM 771 O O . MET A 1 93 ? 4.57 -17.984 -9.18 1 97.44 93 MET A O 1
ATOM 775 N N . ILE A 1 94 ? 6.57 -18 -8.109 1 98.06 94 ILE A N 1
ATOM 776 C CA . ILE A 1 94 ? 7.234 -18.672 -9.227 1 98.06 94 ILE A CA 1
ATOM 777 C C . ILE A 1 94 ? 7.719 -20.047 -8.789 1 98.06 94 ILE A C 1
ATOM 779 O O . ILE A 1 94 ? 8.273 -20.203 -7.695 1 98.06 94 ILE A O 1
ATOM 783 N N . ALA A 1 95 ? 7.453 -20.984 -9.617 1 98.25 95 ALA A N 1
ATOM 784 C CA . ALA A 1 95 ? 7.941 -22.328 -9.336 1 98.25 95 ALA A CA 1
ATOM 785 C C . ALA A 1 95 ? 9.438 -22.312 -9.023 1 98.25 95 ALA A C 1
ATOM 787 O O . ALA A 1 95 ? 10.211 -21.609 -9.688 1 98.25 95 ALA A O 1
ATOM 788 N N . PRO A 1 96 ? 9.82 -23.125 -8.086 1 97.5 96 PRO A N 1
ATOM 789 C CA . PRO A 1 96 ? 11.227 -23.109 -7.672 1 97.5 96 PRO A CA 1
ATOM 790 C C . PRO A 1 96 ? 12.18 -23.344 -8.836 1 97.5 96 PRO A C 1
ATOM 792 O O . PRO A 1 96 ? 13.211 -22.656 -8.945 1 97.5 96 PRO A O 1
ATOM 795 N N . GLU A 1 97 ? 11.812 -24.156 -9.734 1 96.12 97 GLU A N 1
ATOM 796 C CA . GLU A 1 97 ? 12.695 -24.547 -10.828 1 96.12 97 GLU A CA 1
ATOM 797 C C . GLU A 1 97 ? 12.695 -23.484 -11.93 1 96.12 97 GLU A C 1
ATOM 799 O O . GLU A 1 97 ? 13.484 -23.562 -12.875 1 96.12 97 GLU A O 1
ATOM 804 N N . ARG A 1 98 ? 11.82 -22.484 -11.766 1 96.75 98 ARG A N 1
ATOM 805 C CA . ARG A 1 98 ? 11.703 -21.453 -12.789 1 96.75 98 ARG A CA 1
ATOM 806 C C . ARG A 1 98 ? 12.211 -20.109 -12.273 1 96.75 98 ARG A C 1
ATOM 808 O O . ARG A 1 98 ? 12.102 -19.094 -12.969 1 96.75 98 ARG A O 1
ATOM 815 N N . ARG A 1 99 ? 12.75 -20.047 -11.117 1 96.12 99 ARG A N 1
ATOM 816 C CA .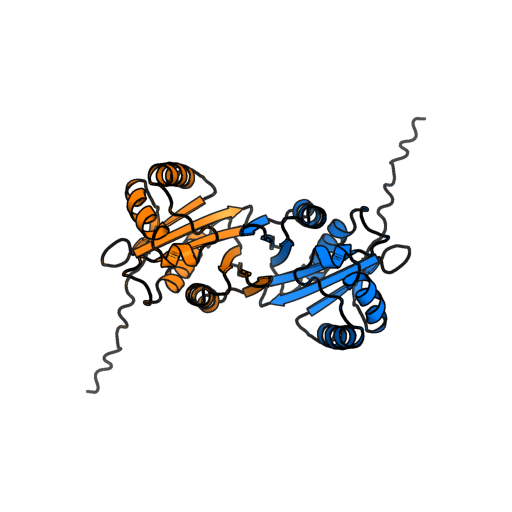 ARG A 1 99 ? 13.172 -18.797 -10.508 1 96.12 99 ARG A CA 1
ATOM 817 C C . ARG A 1 99 ? 14.453 -18.281 -11.164 1 96.12 99 ARG A C 1
ATOM 819 O O . ARG A 1 99 ? 15.18 -19.031 -11.805 1 96.12 99 ARG A O 1
ATOM 826 N N . GLY A 1 100 ? 14.633 -16.953 -11.039 1 93.62 100 GLY A N 1
ATOM 827 C CA . GLY A 1 100 ? 15.852 -16.328 -11.547 1 93.62 100 GLY A CA 1
ATOM 828 C C . GLY A 1 100 ? 15.82 -16.078 -13.039 1 93.62 100 GLY A C 1
ATOM 829 O O . GLY A 1 100 ? 16.859 -15.844 -13.656 1 93.62 100 GLY A O 1
ATOM 830 N N . ARG A 1 101 ? 14.602 -16.156 -13.609 1 93.38 101 ARG A N 1
ATOM 831 C CA . ARG A 1 101 ? 14.469 -16.016 -15.055 1 93.38 101 ARG A CA 1
ATOM 832 C C . ARG A 1 101 ? 13.641 -14.789 -15.414 1 93.38 101 ARG A C 1
ATOM 834 O O . ARG A 1 101 ? 13.234 -14.625 -16.562 1 93.38 101 ARG A O 1
ATOM 841 N N . GLY A 1 102 ? 13.281 -14 -14.391 1 95.25 102 GLY A N 1
ATOM 842 C CA . GLY A 1 102 ? 12.5 -12.805 -14.641 1 95.25 102 GLY A CA 1
ATOM 843 C C . GLY A 1 102 ? 11.008 -13.062 -14.688 1 95.25 102 GLY A C 1
ATOM 844 O O . GLY A 1 102 ? 10.234 -12.195 -15.094 1 95.25 102 GLY A O 1
ATOM 845 N N . TYR A 1 103 ? 10.57 -14.211 -14.281 1 97.31 103 TYR A N 1
ATOM 846 C CA . TYR A 1 103 ? 9.172 -14.609 -14.383 1 97.31 103 TYR A CA 1
ATOM 847 C C . TYR A 1 103 ? 8.297 -13.766 -13.461 1 97.31 103 TYR A C 1
ATOM 849 O O . TYR A 1 103 ? 7.137 -13.5 -13.773 1 97.31 103 TYR A O 1
ATOM 857 N N . GLY A 1 104 ? 8.875 -13.344 -12.352 1 97.56 104 GLY A N 1
ATOM 858 C CA . GLY A 1 104 ? 8.125 -12.461 -11.469 1 97.56 104 GLY A CA 1
ATOM 859 C C . GLY A 1 104 ? 7.723 -11.156 -12.133 1 97.56 104 GLY A C 1
ATOM 860 O O . GLY A 1 104 ? 6.555 -10.766 -12.078 1 97.56 104 GLY A O 1
ATOM 861 N N . THR A 1 105 ? 8.703 -10.547 -12.773 1 97.94 105 THR A N 1
ATOM 862 C CA . THR A 1 105 ? 8.453 -9.297 -13.492 1 97.94 105 THR A CA 1
ATOM 863 C C . THR A 1 105 ? 7.406 -9.508 -14.578 1 97.94 105 THR A C 1
ATOM 865 O O . THR A 1 105 ? 6.465 -8.711 -14.703 1 97.94 105 THR A O 1
ATOM 868 N N . LYS A 1 106 ? 7.543 -10.555 -15.273 1 97 106 LYS A N 1
ATOM 869 C CA . LYS A 1 106 ? 6.621 -10.867 -16.359 1 97 106 LYS A CA 1
ATOM 870 C C . LYS A 1 106 ? 5.223 -11.164 -15.828 1 97 106 LYS A C 1
ATOM 872 O O . LYS A 1 106 ? 4.227 -10.75 -16.422 1 97 106 LYS A O 1
ATOM 877 N N . SER A 1 107 ? 5.113 -11.891 -14.734 1 97.62 107 SER A N 1
ATOM 878 C CA . SER A 1 107 ? 3.826 -12.242 -14.141 1 97.62 107 SER A CA 1
ATOM 879 C C . SER A 1 107 ? 3.043 -10.992 -13.742 1 97.62 107 SER A C 1
ATOM 881 O O . SER A 1 107 ? 1.836 -10.914 -13.984 1 97.62 107 SER A O 1
ATOM 883 N N . LEU A 1 108 ? 3.711 -10.023 -13.164 1 98.06 108 LEU A N 1
ATOM 884 C CA . LEU A 1 108 ? 3.064 -8.781 -12.758 1 98.06 108 LEU A CA 1
ATOM 885 C C . LEU A 1 108 ? 2.553 -8.016 -13.977 1 98.06 108 LEU A C 1
ATOM 887 O O . LEU A 1 108 ? 1.427 -7.512 -13.969 1 98.06 108 LEU A O 1
ATOM 891 N N . LYS A 1 109 ? 3.383 -7.98 -15 1 97.62 109 LYS A N 1
ATOM 892 C CA . LYS A 1 109 ? 2.988 -7.289 -16.219 1 97.62 109 LYS A CA 1
ATOM 893 C C . LYS A 1 109 ? 1.759 -7.941 -16.844 1 97.62 109 LYS A C 1
ATOM 895 O O . LYS A 1 109 ? 0.818 -7.25 -17.25 1 97.62 109 LYS A O 1
ATOM 900 N N . LEU A 1 110 ? 1.77 -9.219 -16.922 1 97.75 110 LEU A N 1
ATOM 901 C CA . LEU A 1 110 ? 0.651 -9.953 -17.5 1 97.75 110 LEU A CA 1
ATOM 902 C C . LEU A 1 110 ? -0.614 -9.758 -16.672 1 97.75 110 LEU A C 1
ATOM 904 O O . LEU A 1 110 ? -1.71 -9.641 -17.234 1 97.75 110 LEU A O 1
ATOM 908 N N . ALA A 1 111 ? -0.457 -9.773 -15.352 1 97.94 111 ALA A N 1
ATOM 909 C CA . ALA A 1 111 ? -1.606 -9.531 -14.484 1 97.94 111 ALA A CA 1
ATOM 910 C C . ALA A 1 111 ? -2.205 -8.148 -14.742 1 97.94 111 ALA A C 1
ATOM 912 O O . ALA A 1 111 ? -3.426 -8 -14.828 1 97.94 111 ALA A O 1
ATOM 913 N N . GLU A 1 112 ? -1.361 -7.129 -14.883 1 97.88 112 GLU A N 1
ATOM 914 C CA . GLU A 1 112 ? -1.824 -5.781 -15.211 1 97.88 112 GLU A CA 1
ATOM 915 C C . GLU A 1 112 ? -2.627 -5.77 -16.5 1 97.88 112 GLU A C 1
ATOM 917 O O . GLU A 1 112 ? -3.688 -5.148 -16.578 1 97.88 112 GLU A O 1
ATOM 922 N N . GLU A 1 113 ? -2.104 -6.43 -17.469 1 96.62 113 GLU A N 1
ATOM 923 C CA . GLU A 1 113 ? -2.754 -6.48 -18.781 1 96.62 113 GLU A CA 1
ATOM 924 C C . GLU A 1 113 ? -4.105 -7.18 -18.703 1 96.62 113 GLU A C 1
ATOM 926 O O . GLU A 1 113 ? -5.082 -6.727 -19.297 1 96.62 113 GLU A O 1
ATOM 931 N N . GLU A 1 114 ? -4.137 -8.242 -17.953 1 95.88 114 GLU A N 1
ATOM 932 C CA . GLU A 1 114 ? -5.363 -9.016 -17.797 1 95.88 114 GLU A CA 1
ATOM 933 C C . GLU A 1 114 ? -6.453 -8.18 -17.109 1 95.88 114 GLU A C 1
ATOM 935 O O . GLU A 1 114 ? -7.641 -8.367 -17.391 1 95.88 114 GLU A O 1
ATOM 940 N N . LEU A 1 115 ? -6.012 -7.219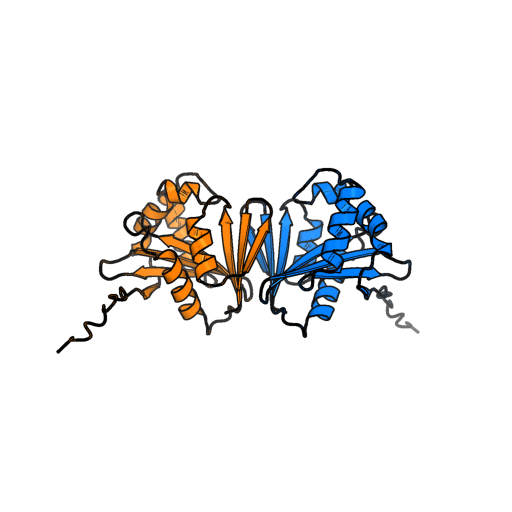 -16.297 1 95.75 115 LEU A N 1
ATOM 941 C CA . LEU A 1 115 ? -6.973 -6.531 -15.438 1 95.75 115 LEU A CA 1
ATOM 942 C C . LEU A 1 115 ? -7.184 -5.094 -15.906 1 95.75 115 LEU A C 1
ATOM 944 O O . LEU A 1 115 ? -7.961 -4.348 -15.297 1 95.75 115 LEU A O 1
ATOM 948 N N . HIS A 1 116 ? -6.527 -4.609 -16.891 1 92.44 116 HIS A N 1
ATOM 949 C CA . HIS A 1 116 ? -6.508 -3.227 -17.359 1 92.44 116 HIS A CA 1
ATOM 950 C C . HIS A 1 116 ? -7.918 -2.717 -17.625 1 92.44 116 HIS A C 1
ATOM 952 O O . HIS A 1 116 ? -8.219 -1.549 -17.375 1 92.44 116 HIS A O 1
ATOM 958 N N . ASN A 1 117 ? -8.828 -3.451 -18.047 1 90 117 ASN A N 1
ATOM 959 C CA . ASN A 1 117 ? -10.18 -2.996 -18.375 1 90 117 ASN A CA 1
ATOM 960 C C . ASN A 1 117 ? -11.195 -3.459 -17.328 1 90 117 ASN A C 1
ATOM 962 O O . ASN A 1 117 ? -12.398 -3.461 -17.594 1 90 117 ASN A O 1
ATOM 966 N N . SER A 1 118 ? -10.703 -3.801 -16.219 1 94.69 118 SER A N 1
ATOM 967 C CA . SER A 1 118 ? -11.578 -4.223 -15.133 1 94.69 118 SER A CA 1
ATOM 968 C C . SER A 1 118 ? -11.898 -3.062 -14.195 1 94.69 118 SER A C 1
ATOM 970 O O . SER A 1 118 ? -11.625 -1.903 -14.523 1 94.69 118 SER A O 1
ATOM 972 N N . GLU A 1 119 ? -12.555 -3.334 -13.094 1 96.38 119 GLU A N 1
ATOM 973 C CA . GLU A 1 119 ? -12.898 -2.34 -12.086 1 96.38 119 GLU A CA 1
ATOM 974 C C . GLU A 1 119 ? -11.664 -1.906 -11.297 1 96.38 119 GLU A C 1
ATOM 976 O O . GLU A 1 119 ? -11.703 -0.906 -10.578 1 96.38 119 GLU A O 1
ATOM 981 N N . ILE A 1 120 ? -10.656 -2.629 -11.469 1 97.69 120 ILE A N 1
ATOM 982 C CA . ILE A 1 120 ? -9.438 -2.359 -10.727 1 97.69 120 ILE A CA 1
ATOM 983 C C . ILE A 1 120 ? -8.688 -1.189 -11.359 1 97.69 120 ILE A C 1
ATOM 985 O O . ILE A 1 120 ? -8.367 -1.227 -12.547 1 97.69 120 ILE A O 1
ATOM 989 N N . LYS A 1 121 ? -8.375 -0.203 -10.57 1 97.81 121 LYS A N 1
ATOM 990 C CA . LYS A 1 121 ? -7.684 0.985 -11.062 1 97.81 121 LYS A CA 1
ATOM 991 C C . LYS A 1 121 ? -6.258 1.049 -10.531 1 97.81 121 LYS A C 1
ATOM 993 O O . LYS A 1 121 ? -5.406 1.74 -11.102 1 97.81 121 LYS A O 1
ATOM 998 N N . THR A 1 122 ? -6.047 0.36 -9.43 1 98.44 122 THR A N 1
ATOM 999 C CA . THR A 1 122 ? -4.754 0.37 -8.766 1 98.44 122 THR A CA 1
ATOM 1000 C C . THR A 1 122 ? -4.352 -1.04 -8.336 1 98.44 122 THR A C 1
ATOM 1002 O O . THR A 1 122 ? -5.18 -1.798 -7.824 1 98.44 122 THR A O 1
ATOM 1005 N N . MET A 1 123 ? -3.145 -1.4 -8.617 1 98.69 123 MET A N 1
ATOM 1006 C CA . MET A 1 123 ? -2.562 -2.639 -8.109 1 98.69 123 MET A CA 1
ATOM 1007 C C . MET A 1 123 ? -1.606 -2.354 -6.953 1 98.69 123 MET A C 1
ATOM 1009 O O . MET A 1 123 ? -0.859 -1.375 -6.988 1 98.69 123 MET A O 1
ATOM 1013 N N . ALA A 1 124 ? -1.66 -3.17 -5.988 1 98.81 124 ALA A N 1
ATOM 1014 C CA . ALA A 1 124 ? -0.76 -3.031 -4.844 1 98.81 124 ALA A CA 1
ATOM 1015 C C . ALA A 1 124 ? -0.319 -4.398 -4.324 1 98.81 124 ALA A C 1
ATOM 1017 O O . ALA A 1 124 ? -1.026 -5.391 -4.5 1 98.81 124 ALA A O 1
ATOM 1018 N N . GLY A 1 125 ? 0.817 -4.438 -3.734 1 98.31 125 GLY A N 1
ATOM 1019 C CA . GLY A 1 125 ? 1.327 -5.66 -3.137 1 98.31 125 GLY A CA 1
ATOM 1020 C C . GLY A 1 125 ? 2.338 -5.41 -2.033 1 98.31 125 GLY A C 1
ATOM 1021 O O . GLY A 1 125 ? 3.061 -4.414 -2.062 1 98.31 125 GLY A O 1
ATOM 1022 N N . PHE A 1 126 ? 2.416 -6.34 -1.108 1 97.94 126 PHE A N 1
ATOM 1023 C CA . PHE A 1 126 ? 3.354 -6.246 0.004 1 97.94 126 PHE A CA 1
ATOM 1024 C C . PHE A 1 126 ? 4.609 -7.066 -0.278 1 97.94 126 PHE A C 1
ATOM 1026 O O . PHE A 1 126 ? 4.535 -8.141 -0.879 1 97.94 126 PHE A O 1
ATOM 1033 N N . VAL A 1 127 ? 5.68 -6.602 0.206 1 97.5 127 VAL A N 1
ATOM 1034 C CA . VAL A 1 127 ? 6.957 -7.297 0.119 1 97.5 127 VAL A CA 1
ATOM 1035 C C . VAL A 1 127 ? 7.723 -7.141 1.431 1 97.5 127 VAL A C 1
ATOM 1037 O O . VAL A 1 127 ? 7.82 -6.035 1.97 1 97.5 127 VAL A O 1
ATOM 1040 N N . ILE A 1 128 ? 8.211 -8.211 1.914 1 94.56 128 ILE A N 1
ATOM 1041 C CA . ILE A 1 128 ? 9.141 -8.156 3.041 1 94.56 128 ILE A CA 1
ATOM 1042 C C . ILE A 1 128 ? 10.461 -7.539 2.592 1 94.56 128 ILE A C 1
ATOM 1044 O O . ILE A 1 128 ? 10.961 -7.852 1.511 1 94.56 128 ILE A O 1
ATOM 1048 N N . GLY A 1 129 ? 11.016 -6.742 3.447 1 94.12 129 GLY A N 1
ATOM 1049 C CA . GLY A 1 129 ? 12.203 -5.977 3.102 1 94.12 129 GLY A CA 1
ATOM 1050 C C . GLY A 1 129 ? 13.344 -6.844 2.607 1 94.12 129 GLY A C 1
ATOM 1051 O O . GLY A 1 129 ? 14.07 -6.457 1.688 1 94.12 129 GLY A O 1
ATOM 1052 N N . GLU A 1 130 ? 13.484 -7.996 3.104 1 93.62 130 GLU A N 1
ATOM 1053 C CA . GLU A 1 130 ? 14.594 -8.875 2.773 1 93.62 130 GLU A CA 1
ATOM 1054 C C . GLU A 1 130 ? 14.352 -9.609 1.458 1 93.62 130 GLU A C 1
ATOM 1056 O O . GLU A 1 130 ? 15.273 -10.195 0.887 1 93.62 130 GLU A O 1
ATOM 1061 N N . ASN A 1 131 ? 13.141 -9.562 0.984 1 95.31 131 ASN A N 1
ATOM 1062 C CA . ASN A 1 131 ? 12.836 -10.219 -0.283 1 95.31 131 ASN A CA 1
ATOM 1063 C C . ASN A 1 131 ? 13.203 -9.336 -1.473 1 95.31 131 ASN A C 1
ATOM 1065 O O . ASN A 1 131 ? 12.328 -8.828 -2.17 1 95.31 131 ASN A O 1
ATOM 1069 N N . HIS A 1 132 ? 14.438 -9.273 -1.768 1 95.94 132 HIS A N 1
ATOM 1070 C CA . HIS A 1 132 ? 14.961 -8.375 -2.789 1 95.94 132 HIS A CA 1
ATOM 1071 C C . HIS A 1 132 ? 14.484 -8.781 -4.18 1 95.94 132 HIS A C 1
ATOM 1073 O O . HIS A 1 132 ? 14.281 -7.926 -5.043 1 95.94 132 HIS A O 1
ATOM 1079 N N . ALA A 1 133 ? 14.32 -10.047 -4.379 1 95.94 133 ALA A N 1
ATOM 1080 C CA . ALA A 1 133 ? 13.859 -10.531 -5.68 1 95.94 133 ALA A CA 1
ATOM 1081 C C . ALA A 1 133 ? 12.469 -9.992 -6.004 1 95.94 133 ALA A C 1
ATOM 1083 O O . ALA A 1 133 ? 12.234 -9.484 -7.105 1 95.94 133 ALA A O 1
ATOM 1084 N N . SER A 1 134 ? 11.586 -10.078 -5.098 1 97.06 134 SER A N 1
ATOM 1085 C CA . SER A 1 134 ? 10.234 -9.57 -5.309 1 97.06 134 SER A CA 1
ATOM 1086 C C . SER A 1 134 ? 10.242 -8.047 -5.465 1 97.06 134 SER A C 1
ATOM 1088 O O . SER A 1 134 ? 9.531 -7.508 -6.316 1 97.06 134 SER A O 1
ATOM 1090 N N . ALA A 1 135 ? 11.023 -7.379 -4.609 1 97.69 135 ALA A N 1
ATOM 1091 C CA . ALA A 1 135 ? 11.141 -5.926 -4.719 1 97.69 135 ALA A CA 1
ATOM 1092 C C . ALA A 1 135 ? 11.539 -5.512 -6.133 1 97.69 135 ALA A C 1
ATOM 1094 O O . ALA A 1 135 ? 10.93 -4.613 -6.719 1 97.69 135 ALA A O 1
ATOM 1095 N N . LYS A 1 136 ? 12.492 -6.191 -6.672 1 97.75 136 LYS A N 1
ATOM 1096 C CA . LYS A 1 136 ? 12.984 -5.887 -8.008 1 97.75 136 LYS A CA 1
ATOM 1097 C C . LYS A 1 136 ? 11.891 -6.074 -9.055 1 97.75 136 LYS A C 1
ATOM 1099 O O . LYS A 1 136 ? 11.82 -5.32 -10.031 1 97.75 136 LYS A O 1
ATOM 1104 N N . CYS A 1 137 ? 11.078 -7.078 -8.898 1 98.12 137 CYS A N 1
ATOM 1105 C CA . CYS A 1 137 ? 9.992 -7.336 -9.836 1 98.12 137 CYS A CA 1
ATOM 1106 C C . CYS A 1 137 ? 9.031 -6.16 -9.891 1 98.12 137 CYS A C 1
ATOM 1108 O O . CYS A 1 137 ? 8.648 -5.715 -10.977 1 98.12 137 CYS A O 1
ATOM 1110 N N . PHE A 1 138 ? 8.648 -5.637 -8.734 1 98.62 138 PHE A N 1
ATOM 1111 C CA . PHE A 1 138 ? 7.746 -4.496 -8.68 1 98.62 138 PHE A CA 1
ATOM 1112 C C . PHE A 1 138 ? 8.414 -3.25 -9.25 1 98.62 138 PHE A C 1
ATOM 1114 O O . PHE A 1 138 ? 7.789 -2.486 -9.984 1 98.62 138 PHE A O 1
ATOM 1121 N N . GLU A 1 139 ? 9.656 -3.051 -8.852 1 98.06 139 GLU A N 1
ATOM 1122 C CA . GLU A 1 139 ? 10.391 -1.885 -9.328 1 98.06 139 GLU A CA 1
ATOM 1123 C C . GLU A 1 139 ? 10.539 -1.909 -10.852 1 98.06 139 GLU A C 1
ATOM 1125 O O . GLU A 1 139 ? 10.375 -0.881 -11.508 1 98.06 139 GLU A O 1
ATOM 1130 N N . ASN A 1 140 ? 10.789 -3.107 -11.391 1 98.06 140 ASN A N 1
ATOM 1131 C CA . ASN A 1 140 ? 10.914 -3.266 -12.836 1 98.06 140 ASN A CA 1
ATOM 1132 C C . ASN A 1 140 ? 9.594 -2.979 -13.547 1 98.06 140 ASN A C 1
ATOM 1134 O O . ASN A 1 140 ? 9.578 -2.648 -14.734 1 98.06 140 ASN A O 1
ATOM 1138 N N . ASN A 1 141 ? 8.562 -3.137 -12.812 1 98.12 141 ASN A N 1
ATOM 1139 C CA . ASN A 1 141 ? 7.254 -2.826 -13.375 1 98.12 141 ASN A CA 1
ATOM 1140 C C . ASN A 1 141 ? 6.801 -1.415 -13.008 1 98.12 141 ASN A C 1
ATOM 1142 O O . ASN A 1 141 ? 5.633 -1.068 -13.18 1 98.12 141 ASN A O 1
ATOM 1146 N N . ARG A 1 142 ? 7.672 -0.593 -12.359 1 98.19 142 ARG A N 1
ATOM 1147 C CA . ARG A 1 142 ? 7.516 0.841 -12.133 1 98.19 142 ARG A CA 1
ATOM 1148 C C . ARG A 1 142 ? 6.469 1.117 -11.062 1 98.19 142 ARG A C 1
ATOM 1150 O O . ARG A 1 142 ? 5.734 2.105 -11.141 1 98.19 142 ARG A O 1
ATOM 1157 N N . TYR A 1 143 ? 6.332 0.179 -10.164 1 98.81 143 TYR A N 1
ATOM 1158 C CA . TYR A 1 143 ? 5.496 0.452 -8.992 1 98.81 143 TYR A CA 1
ATOM 1159 C C . TYR A 1 143 ? 6.145 1.496 -8.094 1 98.81 143 TYR A C 1
ATOM 1161 O O . TYR A 1 143 ? 7.371 1.519 -7.941 1 98.81 143 TYR A O 1
ATOM 1169 N N . ALA A 1 144 ? 5.324 2.311 -7.473 1 98.69 144 ALA A N 1
ATOM 1170 C CA . ALA A 1 144 ? 5.797 3.189 -6.406 1 98.69 144 ALA A CA 1
ATOM 1171 C C . ALA A 1 144 ? 6.043 2.408 -5.121 1 98.69 144 ALA A C 1
ATOM 1173 O O . ALA A 1 144 ? 5.207 1.6 -4.707 1 98.69 144 ALA A O 1
ATOM 1174 N N . LYS A 1 145 ? 7.137 2.674 -4.461 1 98.44 145 LYS A N 1
ATOM 1175 C CA . LYS A 1 145 ? 7.512 1.968 -3.24 1 98.44 145 LYS A CA 1
ATOM 1176 C C . LYS A 1 145 ? 7.211 2.812 -2.004 1 98.44 145 LYS A C 1
ATOM 1178 O O . LYS A 1 145 ? 7.707 3.936 -1.879 1 98.44 145 LYS A O 1
ATOM 1183 N N . LEU A 1 146 ? 6.363 2.307 -1.169 1 97.88 146 LEU A N 1
ATOM 1184 C CA . LEU A 1 146 ? 6.156 2.854 0.167 1 97.88 146 LEU A CA 1
ATOM 1185 C C . LEU A 1 146 ? 6.77 1.945 1.228 1 97.88 146 LEU A C 1
ATOM 1187 O O . LEU A 1 146 ? 6.672 0.72 1.135 1 97.88 146 LEU A O 1
ATOM 1191 N N . SER A 1 147 ? 7.328 2.553 2.277 1 95.25 147 SER A N 1
ATOM 1192 C CA . SER A 1 147 ? 8.062 1.759 3.254 1 95.25 147 SER A CA 1
ATOM 1193 C C . SER A 1 147 ? 7.523 1.977 4.664 1 95.25 147 SER A C 1
ATOM 1195 O O . SER A 1 147 ? 7.293 3.113 5.078 1 95.25 147 SER A O 1
ATOM 1197 N N . ALA A 1 148 ? 7.285 0.908 5.332 1 92.25 148 ALA A N 1
ATOM 1198 C CA . ALA A 1 148 ? 6.977 0.874 6.762 1 92.25 148 ALA A CA 1
ATOM 1199 C C . ALA A 1 148 ? 7.906 -0.085 7.5 1 92.25 148 ALA A C 1
ATOM 1201 O O . ALA A 1 148 ? 7.602 -1.273 7.633 1 92.25 148 ALA A O 1
ATOM 1202 N N . GLY A 1 149 ? 8.969 0.525 7.945 1 89.75 149 GLY A N 1
ATOM 1203 C CA . GLY A 1 149 ? 9.977 -0.354 8.523 1 89.75 149 GLY A CA 1
ATOM 1204 C C . GLY A 1 149 ? 10.555 -1.33 7.516 1 89.75 149 GLY A C 1
ATOM 1205 O O . GLY A 1 149 ? 11.094 -0.92 6.484 1 89.75 149 GLY A O 1
ATOM 1206 N N . ASP A 1 150 ? 10.297 -2.625 7.828 1 91.56 150 ASP A N 1
ATOM 1207 C CA . ASP A 1 150 ? 10.867 -3.654 6.961 1 91.56 150 ASP A CA 1
ATOM 1208 C C . ASP A 1 150 ? 9.797 -4.25 6.047 1 91.56 150 ASP A C 1
ATOM 1210 O O . ASP A 1 150 ? 9.961 -5.355 5.527 1 91.56 150 ASP A O 1
ATOM 1214 N N . ILE A 1 151 ? 8.719 -3.547 5.918 1 95 151 ILE A N 1
ATOM 1215 C CA . ILE A 1 151 ? 7.648 -3.959 5.02 1 95 151 ILE A CA 1
ATOM 1216 C C . ILE A 1 151 ? 7.406 -2.875 3.975 1 95 151 ILE A C 1
ATOM 1218 O O . ILE A 1 151 ? 7.352 -1.687 4.301 1 95 151 ILE A O 1
ATOM 1222 N N . TYR A 1 152 ? 7.316 -3.312 2.787 1 97.69 152 TYR A N 1
ATOM 1223 C CA . TYR A 1 152 ? 7.047 -2.391 1.689 1 97.69 152 TYR A CA 1
ATOM 1224 C C . TYR A 1 152 ? 5.664 -2.635 1.099 1 97.69 152 TYR A C 1
ATOM 1226 O O . TYR A 1 152 ? 5.18 -3.768 1.09 1 97.69 152 TYR A O 1
ATOM 1234 N N . CYS A 1 153 ? 5.066 -1.591 0.7 1 98.56 153 CYS A N 1
ATOM 1235 C CA . CYS A 1 153 ? 3.881 -1.659 -0.149 1 98.56 153 CYS A CA 1
ATOM 1236 C C . CYS A 1 153 ? 4.145 -1.021 -1.507 1 98.56 153 CYS A C 1
ATOM 1238 O O . CYS A 1 153 ? 4.523 0.151 -1.584 1 98.56 153 CYS A O 1
ATOM 1240 N N . TYR A 1 154 ? 4.008 -1.792 -2.541 1 98.81 154 TYR A N 1
ATOM 1241 C CA . TYR A 1 154 ? 4.18 -1.312 -3.908 1 98.81 154 TYR A CA 1
ATOM 1242 C C . TYR A 1 154 ? 2.836 -1.006 -4.555 1 98.81 154 TYR A C 1
ATOM 1244 O O . TYR A 1 154 ? 1.911 -1.819 -4.496 1 98.81 154 TYR A O 1
ATOM 1252 N N . ILE A 1 155 ? 2.729 0.157 -5.18 1 98.88 155 ILE A N 1
ATOM 1253 C CA . ILE A 1 155 ? 1.445 0.615 -5.703 1 98.88 155 ILE A CA 1
ATOM 1254 C C . ILE A 1 155 ? 1.62 1.128 -7.129 1 98.88 155 ILE A C 1
ATOM 1256 O O . ILE A 1 155 ? 2.588 1.832 -7.43 1 98.88 155 ILE A O 1
ATOM 1260 N N . LYS A 1 156 ? 0.722 0.808 -8 1 98.62 156 LYS A N 1
ATOM 1261 C CA . LYS A 1 156 ? 0.748 1.309 -9.375 1 98.62 156 LYS A CA 1
ATOM 1262 C C . LYS A 1 156 ? -0.666 1.522 -9.906 1 98.62 156 LYS A C 1
ATOM 1264 O O . LYS A 1 156 ? -1.521 0.645 -9.781 1 98.62 156 LYS A O 1
AT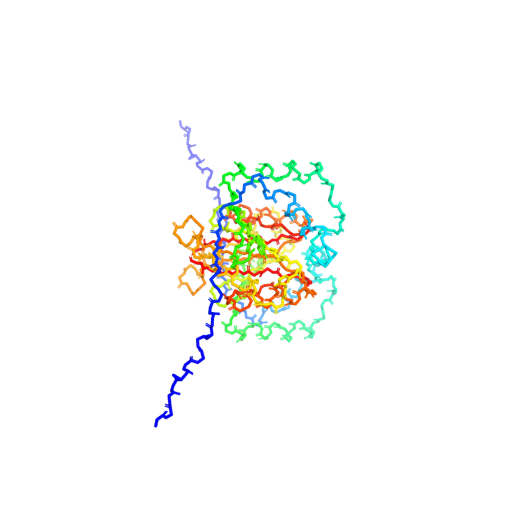OM 1269 N N . ASN A 1 157 ? -0.886 2.658 -10.445 1 97.69 157 ASN A N 1
ATOM 1270 C CA . ASN A 1 157 ? -2.125 2.889 -11.18 1 97.69 157 ASN A CA 1
ATOM 1271 C C . ASN A 1 157 ? -2.094 2.219 -12.555 1 97.69 157 ASN A C 1
ATOM 1273 O O . ASN A 1 157 ? -1.101 2.322 -13.273 1 97.69 157 ASN A O 1
ATOM 1277 N N . ILE A 1 158 ? -3.168 1.475 -12.836 1 95.94 158 ILE A N 1
ATOM 1278 C CA . ILE A 1 158 ? -3.154 0.752 -14.102 1 95.94 158 ILE A CA 1
ATOM 1279 C C . ILE A 1 158 ? -4.316 1.217 -14.969 1 95.94 158 ILE A C 1
ATOM 1281 O O . ILE A 1 158 ? -5.316 1.735 -14.461 1 95.94 158 ILE A O 1
ATOM 1285 N N . MET B 1 1 ? -45.875 25.875 15.703 1 28.06 1 MET B N 1
ATOM 1286 C CA . MET B 1 1 ? -44.75 26.781 15.93 1 28.06 1 MET B CA 1
ATOM 1287 C C . MET B 1 1 ? -43.469 26.016 16.156 1 28.06 1 MET B C 1
ATOM 1289 O O . MET B 1 1 ? -42.531 26.516 16.812 1 28.06 1 MET B O 1
ATOM 1293 N N . ALA B 1 2 ? -43.469 24.672 16.109 1 37.12 2 ALA B N 1
ATOM 1294 C CA . ALA B 1 2 ? -42.375 23.719 16.25 1 37.12 2 ALA B CA 1
ATOM 1295 C C . ALA B 1 2 ? -41.156 24.141 15.406 1 37.12 2 ALA B C 1
ATOM 1297 O O . ALA B 1 2 ? -41.219 24.078 14.18 1 37.12 2 ALA B O 1
ATOM 1298 N N . LEU B 1 3 ? -40.625 25.281 15.695 1 34.81 3 LEU B N 1
ATOM 1299 C CA . LEU B 1 3 ? -39.438 25.859 15.141 1 34.81 3 LEU B CA 1
ATOM 1300 C C . LEU B 1 3 ? -38.344 24.797 15.008 1 34.81 3 LEU B C 1
ATOM 1302 O O . LEU B 1 3 ? -38.062 24.062 15.953 1 34.81 3 LEU B O 1
ATOM 1306 N N . TRP B 1 4 ? -38.094 24.078 13.844 1 37.09 4 TRP B N 1
ATOM 1307 C CA . TRP B 1 4 ? -37.031 23.375 13.109 1 37.09 4 TRP B CA 1
ATOM 1308 C C . TRP B 1 4 ? -35.656 23.875 13.508 1 37.09 4 TRP B C 1
ATOM 1310 O O . TRP B 1 4 ? -35.25 24.969 13.125 1 37.09 4 TRP B O 1
ATOM 1320 N N . ASN B 1 5 ? -35.375 24.219 14.758 1 39.47 5 ASN B N 1
ATOM 1321 C CA . ASN B 1 5 ? -34.031 24.375 15.258 1 39.47 5 ASN B CA 1
ATOM 1322 C C . ASN B 1 5 ? -33.094 23.328 14.664 1 39.47 5 ASN B C 1
ATOM 1324 O O . ASN B 1 5 ? -33.094 22.172 15.086 1 39.47 5 ASN B O 1
ATOM 1328 N N . GLN B 1 6 ? -33.094 23.203 13.375 1 35.28 6 GLN B N 1
ATOM 1329 C CA . GLN B 1 6 ? -32.062 22.422 12.695 1 35.28 6 GLN B CA 1
ATOM 1330 C C . GLN B 1 6 ? -30.75 22.438 13.469 1 35.28 6 GLN B C 1
ATOM 1332 O O . GLN B 1 6 ? -30.266 23.516 13.836 1 35.28 6 GLN B O 1
ATOM 1337 N N . ALA B 1 7 ? -30.547 21.656 14.531 1 35.66 7 ALA B N 1
ATOM 1338 C CA . ALA B 1 7 ? -29.25 21.359 15.102 1 35.66 7 ALA B CA 1
ATOM 1339 C C . ALA B 1 7 ? -28.125 21.75 14.148 1 35.66 7 ALA B C 1
ATOM 1341 O O . ALA B 1 7 ? -27.984 21.188 13.062 1 35.66 7 ALA B O 1
ATOM 1342 N N . LEU B 1 8 ? -27.781 23.016 13.773 1 38.06 8 LEU B N 1
ATOM 1343 C CA . LEU B 1 8 ? -26.547 23.531 13.18 1 38.06 8 LEU B CA 1
ATOM 1344 C C . LEU B 1 8 ? -25.344 22.734 13.648 1 38.06 8 LEU B C 1
ATOM 1346 O O . LEU B 1 8 ? -24.859 22.906 14.773 1 38.06 8 LEU B O 1
ATOM 1350 N N . ILE B 1 9 ? -25.312 21.484 13.664 1 44.38 9 ILE B N 1
ATOM 1351 C CA . ILE B 1 9 ? -24.047 20.812 13.883 1 44.38 9 ILE B CA 1
ATOM 1352 C C . ILE B 1 9 ? -22.891 21.734 13.492 1 44.38 9 ILE B C 1
ATOM 1354 O O . ILE B 1 9 ? -22.766 22.125 12.328 1 44.38 9 ILE B O 1
ATOM 1358 N N . GLU B 1 10 ? -22.609 22.734 14.219 1 46.38 10 GLU B N 1
ATOM 1359 C CA . GLU B 1 10 ? -21.453 23.609 14.07 1 46.38 10 GLU B CA 1
ATOM 1360 C C . GLU B 1 10 ? -20.312 22.891 13.336 1 46.38 10 GLU B C 1
ATOM 1362 O O . GLU B 1 10 ? -19.734 21.938 13.859 1 46.38 10 GLU B O 1
ATOM 1367 N N . GLU B 1 11 ? -20.484 22.609 12.156 1 56.94 11 GLU B N 1
ATOM 1368 C CA . GLU B 1 11 ? -19.359 22.141 11.344 1 56.94 11 GLU B CA 1
ATOM 1369 C C . GLU B 1 11 ? -18.094 22.922 11.664 1 56.94 11 GLU B C 1
ATOM 1371 O O . GLU B 1 11 ? -18.047 24.141 11.516 1 56.94 11 GLU B O 1
ATOM 1376 N N . ILE B 1 12 ? -17.469 22.625 12.797 1 66 12 ILE B N 1
ATOM 1377 C CA . ILE B 1 12 ? -16.172 23.234 13.125 1 66 12 ILE B CA 1
ATOM 1378 C C . ILE B 1 12 ? -15.383 23.484 11.844 1 66 12 ILE B C 1
ATOM 1380 O O . ILE B 1 12 ? -15.195 22.578 11.031 1 66 12 ILE B O 1
ATOM 1384 N N . PHE B 1 13 ? -15.266 24.781 11.508 1 87.5 13 PHE B N 1
ATOM 1385 C CA . PHE B 1 13 ? -14.477 25.172 10.336 1 87.5 13 PHE B CA 1
ATOM 1386 C C . PHE B 1 13 ? -13.039 24.703 10.477 1 87.5 13 PHE B C 1
ATOM 1388 O O . PHE B 1 13 ? -12.375 25.016 11.469 1 87.5 13 PHE B O 1
ATOM 1395 N N . MET B 1 14 ? -12.672 23.766 9.828 1 95.75 14 MET B N 1
ATOM 1396 C CA . MET B 1 14 ? -11.297 23.281 9.766 1 95.75 14 MET B CA 1
ATOM 1397 C C . MET B 1 14 ? -10.727 23.453 8.359 1 95.75 14 MET B C 1
ATOM 1399 O O . MET B 1 14 ? -11.438 23.297 7.371 1 95.75 14 MET B O 1
ATOM 1403 N N . HIS B 1 15 ? -9.469 23.891 8.289 1 97.44 15 HIS B N 1
ATOM 1404 C CA . HIS B 1 15 ? -8.805 24 6.996 1 97.44 15 HIS B CA 1
ATOM 1405 C C . HIS B 1 15 ? -7.328 23.641 7.105 1 97.44 15 HIS B C 1
ATOM 1407 O O . HIS B 1 15 ? -6.785 23.547 8.211 1 97.44 15 HIS B O 1
ATOM 1413 N N . LEU B 1 16 ? -6.703 23.453 5.984 1 98.19 16 LEU B N 1
ATOM 1414 C CA . LEU B 1 16 ? -5.27 23.172 5.918 1 98.19 16 LEU B CA 1
ATOM 1415 C C . LEU B 1 16 ? -4.504 24.406 5.449 1 98.19 16 LEU B C 1
ATOM 1417 O O . LEU B 1 16 ? -4.926 25.078 4.508 1 98.19 16 LEU B O 1
ATOM 1421 N N . ARG B 1 17 ? -3.533 24.719 6.102 1 98 17 ARG B N 1
ATOM 1422 C CA . ARG B 1 17 ? -2.58 25.703 5.598 1 98 17 ARG B CA 1
ATOM 1423 C C . ARG B 1 17 ? -1.199 25.078 5.414 1 98 17 ARG B C 1
ATOM 1425 O O . ARG B 1 17 ? -0.846 24.125 6.102 1 98 17 ARG B O 1
ATOM 1432 N N . LYS B 1 18 ? -0.407 25.656 4.559 1 98.19 18 LYS B N 1
ATOM 1433 C CA . LYS B 1 18 ? 0.952 25.156 4.367 1 98.19 18 LYS B CA 1
ATOM 1434 C C . LYS B 1 18 ? 1.79 25.344 5.629 1 98.19 18 LYS B C 1
ATOM 1436 O O . LYS B 1 18 ? 1.709 26.391 6.281 1 98.19 18 LYS B O 1
ATOM 1441 N N . ALA B 1 19 ? 2.566 24.391 5.969 1 98.75 19 ALA B N 1
ATOM 1442 C CA . ALA B 1 19 ? 3.463 24.469 7.117 1 98.75 19 ALA B CA 1
ATOM 1443 C C . ALA B 1 19 ? 4.633 25.406 6.832 1 98.75 19 ALA B C 1
ATOM 1445 O O . ALA B 1 19 ? 5.047 25.562 5.68 1 98.75 19 ALA B O 1
ATOM 1446 N N . ASP B 1 20 ? 5.102 25.984 7.82 1 98.44 20 ASP B N 1
ATOM 1447 C CA . ASP B 1 20 ? 6.324 26.781 7.746 1 98.44 20 ASP B CA 1
ATOM 1448 C C . ASP B 1 20 ? 7.195 26.562 8.984 1 98.44 20 ASP B C 1
ATOM 1450 O O . ASP B 1 20 ? 6.844 25.781 9.867 1 98.44 20 ASP B O 1
ATOM 1454 N N . MET B 1 21 ? 8.32 27.266 8.992 1 98.44 21 MET B N 1
ATOM 1455 C CA . MET B 1 21 ? 9.312 26.953 10.016 1 98.44 21 MET B CA 1
ATOM 1456 C C . MET B 1 21 ? 8.805 27.312 11.406 1 98.44 21 MET B C 1
ATOM 1458 O O . MET B 1 21 ? 9.25 26.75 12.406 1 98.44 21 MET B O 1
ATOM 1462 N N . ASP B 1 22 ? 7.883 28.188 11.5 1 98.56 22 ASP B N 1
ATOM 1463 C CA . ASP B 1 22 ? 7.328 28.578 12.789 1 98.56 22 ASP B CA 1
ATOM 1464 C C . ASP B 1 22 ? 6.559 27.422 13.43 1 98.56 22 ASP B C 1
ATOM 1466 O O . ASP B 1 22 ? 6.277 27.438 14.625 1 98.56 22 ASP B O 1
ATOM 1470 N N . ASP B 1 23 ? 6.246 26.406 12.664 1 98.81 23 ASP B N 1
ATOM 1471 C CA . ASP B 1 23 ? 5.469 25.266 13.156 1 98.81 23 ASP B CA 1
ATOM 1472 C C . ASP B 1 23 ? 6.383 24.172 13.711 1 98.81 23 ASP B C 1
ATOM 1474 O O . ASP B 1 23 ? 5.91 23.219 14.336 1 98.81 23 ASP B O 1
ATOM 1478 N N . ALA B 1 24 ? 7.66 24.312 13.547 1 98.81 24 ALA B N 1
ATOM 1479 C CA . ALA B 1 24 ? 8.602 23.219 13.758 1 98.81 24 ALA B CA 1
ATOM 1480 C C . ALA B 1 24 ? 8.516 22.688 15.195 1 98.81 24 ALA B C 1
ATOM 1482 O O . ALA B 1 24 ? 8.406 21.484 15.414 1 98.81 24 ALA B O 1
ATOM 1483 N N . LEU B 1 25 ? 8.531 23.562 16.141 1 98.75 25 LEU B N 1
ATOM 1484 C CA . LEU B 1 25 ? 8.57 23.125 17.531 1 98.75 25 LEU B CA 1
ATOM 1485 C C . LEU B 1 25 ? 7.23 22.547 17.953 1 98.75 25 LEU B C 1
ATOM 1487 O O . LEU B 1 25 ? 7.18 21.609 18.781 1 98.75 25 LEU B O 1
ATOM 1491 N N . LEU B 1 26 ? 6.203 23.094 17.453 1 98.62 26 LEU B N 1
ATOM 1492 C CA . LEU B 1 26 ? 4.875 22.562 17.75 1 98.62 26 LEU B CA 1
ATOM 1493 C C . LEU B 1 26 ? 4.727 21.141 17.219 1 98.62 26 LEU B C 1
ATOM 1495 O O . LEU B 1 26 ? 4.234 20.266 17.938 1 98.62 26 LEU B O 1
ATOM 1499 N N . VAL B 1 27 ? 5.176 20.891 16.047 1 98.69 27 VAL B N 1
ATOM 1500 C CA . VAL B 1 27 ? 5.105 19.562 15.445 1 98.69 27 VAL B CA 1
ATOM 1501 C C . VAL B 1 27 ? 5.988 18.594 16.234 1 98.69 27 VAL B C 1
ATOM 1503 O O . VAL B 1 27 ? 5.625 17.422 16.422 1 98.69 27 VAL B O 1
ATOM 1506 N N . LEU B 1 28 ? 7.105 19.094 16.719 1 98.69 28 LEU B N 1
ATOM 1507 C CA . LEU B 1 28 ? 7.961 18.25 17.547 1 98.69 28 LEU B CA 1
ATOM 1508 C C . LEU B 1 28 ? 7.215 17.781 18.781 1 98.69 28 LEU B C 1
ATOM 1510 O O . LEU B 1 28 ? 7.312 16.609 19.172 1 98.69 28 LEU B O 1
ATOM 1514 N N . GLU B 1 29 ? 6.539 18.703 19.375 1 98.25 29 GLU B N 1
ATOM 1515 C CA . GLU B 1 29 ? 5.75 18.344 20.547 1 98.25 29 GLU B CA 1
ATOM 1516 C C . GLU B 1 29 ? 4.754 17.234 20.234 1 98.25 29 GLU B C 1
ATOM 1518 O O . GLU B 1 29 ? 4.605 16.297 21.016 1 98.25 29 GLU B O 1
ATOM 1523 N N . TRP B 1 30 ? 4.098 17.344 19.125 1 98.19 30 TRP B N 1
ATOM 1524 C CA . TRP B 1 30 ? 3.121 16.328 18.719 1 98.19 30 TRP B CA 1
ATOM 1525 C C . TRP B 1 30 ? 3.803 14.992 18.453 1 98.19 30 TRP B C 1
ATOM 1527 O O . TRP B 1 30 ? 3.314 13.945 18.875 1 98.19 30 TRP B O 1
ATOM 1537 N N . ARG B 1 31 ? 4.93 15.023 17.75 1 97.5 31 ARG B N 1
ATOM 1538 C CA . ARG B 1 31 ? 5.652 13.812 17.391 1 97.5 31 ARG B CA 1
ATOM 1539 C C . ARG B 1 31 ? 6.199 13.109 18.625 1 97.5 31 ARG B C 1
ATOM 1541 O O . ARG B 1 31 ? 6.324 11.883 18.641 1 97.5 31 ARG B O 1
ATOM 1548 N N . ASN B 1 32 ? 6.453 13.898 19.672 1 97.88 32 ASN B N 1
ATOM 1549 C CA . ASN B 1 32 ? 7.078 13.328 20.859 1 97.88 32 ASN B CA 1
ATOM 1550 C C . ASN B 1 32 ? 6.039 12.938 21.906 1 97.88 32 ASN B C 1
ATOM 1552 O O . ASN B 1 32 ? 6.387 12.406 22.969 1 97.88 32 ASN B O 1
ATOM 1556 N N . ASP B 1 33 ? 4.809 13.234 21.594 1 97.44 33 ASP B N 1
ATOM 1557 C CA . ASP B 1 33 ? 3.748 12.734 22.469 1 97.44 33 ASP B CA 1
ATOM 1558 C C . ASP B 1 33 ? 3.814 11.211 22.594 1 97.44 33 ASP B C 1
ATOM 1560 O O . ASP B 1 33 ? 4.02 10.516 21.594 1 97.44 33 ASP B O 1
ATOM 1564 N N . GLU B 1 34 ? 3.594 10.711 23.734 1 96 34 GLU B N 1
ATOM 1565 C CA . GLU B 1 34 ? 3.779 9.289 24.016 1 96 34 GLU B CA 1
ATOM 1566 C C . GLU B 1 34 ? 2.854 8.43 23.172 1 96 34 GLU B C 1
ATOM 1568 O O . GLU B 1 34 ? 3.285 7.434 22.578 1 96 34 GLU B O 1
ATOM 1573 N N . LYS B 1 35 ? 1.64 8.758 23.094 1 94.94 35 LYS B N 1
ATOM 1574 C CA . LYS B 1 35 ? 0.68 7.98 22.312 1 94.94 35 LYS B CA 1
ATOM 1575 C C . LYS B 1 35 ? 1.035 8.008 20.828 1 94.94 35 LYS B C 1
ATOM 1577 O O . LYS B 1 35 ? 0.907 6.992 20.141 1 94.94 35 LYS B O 1
ATOM 1582 N N . ALA B 1 36 ? 1.438 9.133 20.375 1 94.88 36 ALA B N 1
ATOM 1583 C CA . ALA B 1 36 ? 1.864 9.242 18.984 1 94.88 36 ALA B CA 1
ATOM 1584 C C . ALA B 1 36 ? 3.051 8.328 18.703 1 94.88 36 ALA B C 1
ATOM 1586 O O . ALA B 1 36 ? 3.07 7.625 17.688 1 94.88 36 ALA B O 1
ATOM 1587 N N . ARG B 1 37 ? 4.008 8.328 19.609 1 94.5 37 ARG B N 1
ATOM 1588 C CA . ARG B 1 37 ? 5.199 7.504 19.422 1 94.5 37 ARG B CA 1
ATOM 1589 C C . ARG B 1 37 ? 4.844 6.023 19.422 1 94.5 37 ARG B C 1
ATOM 1591 O O . ARG B 1 37 ? 5.352 5.254 18.609 1 94.5 37 ARG B O 1
ATOM 1598 N N . MET B 1 38 ? 3.906 5.641 20.203 1 92.56 38 MET B N 1
ATOM 1599 C CA . MET B 1 38 ? 3.51 4.242 20.328 1 92.56 38 MET B CA 1
ATOM 1600 C C . MET B 1 38 ? 2.742 3.779 19.094 1 92.56 38 MET B C 1
ATOM 1602 O O . MET B 1 38 ? 2.678 2.582 18.812 1 92.56 38 MET B O 1
ATOM 1606 N N . ASN B 1 39 ? 2.213 4.715 18.359 1 92.56 39 ASN B N 1
ATOM 1607 C CA . ASN B 1 39 ? 1.447 4.398 17.156 1 92.56 39 ASN B CA 1
ATOM 1608 C C . ASN B 1 39 ? 2.26 4.652 15.891 1 92.56 39 ASN B C 1
ATOM 1610 O O . ASN B 1 39 ? 1.709 4.676 14.789 1 92.56 39 ASN B O 1
ATOM 1614 N N . SER B 1 40 ? 3.521 4.848 16.094 1 91.06 40 SER B N 1
ATOM 1615 C CA . SER B 1 40 ? 4.426 5.074 14.969 1 91.06 40 SER B CA 1
ATOM 1616 C C . SER B 1 40 ? 5.355 3.883 14.758 1 91.06 40 SER B C 1
ATOM 1618 O O . SER B 1 40 ? 5.348 2.939 15.555 1 91.06 40 SER B O 1
ATOM 1620 N N . PHE B 1 41 ? 6.07 3.924 13.688 1 87.62 41 PHE B N 1
ATOM 1621 C CA . PHE B 1 41 ? 7.008 2.85 13.383 1 87.62 41 PHE B CA 1
ATOM 1622 C C . PHE B 1 41 ? 8.328 3.061 14.117 1 87.62 41 PHE B C 1
ATOM 1624 O O . PHE B 1 41 ? 9.141 2.139 14.219 1 87.62 41 PHE B O 1
ATOM 1631 N N . ASN B 1 42 ? 8.57 4.266 14.594 1 85.31 42 ASN B N 1
ATOM 1632 C CA . ASN B 1 42 ? 9.703 4.621 15.453 1 85.31 42 ASN B CA 1
ATOM 1633 C C . ASN B 1 42 ? 9.234 5.109 16.812 1 85.31 42 ASN B C 1
ATOM 1635 O O . ASN B 1 42 ? 8.594 6.16 16.922 1 85.31 42 ASN B O 1
ATOM 1639 N N . HIS B 1 43 ? 9.727 4.488 17.938 1 90.88 43 HIS B N 1
ATOM 1640 C CA . HIS B 1 43 ? 9.203 4.793 19.266 1 90.88 43 HIS B CA 1
ATOM 1641 C C . HIS B 1 43 ? 10.148 5.723 20.031 1 90.88 43 HIS B C 1
ATOM 1643 O O . HIS B 1 43 ? 9.836 6.145 21.141 1 90.88 43 HIS B O 1
ATOM 1649 N N . GLU B 1 44 ? 11.227 6.062 19.453 1 94 44 GLU B N 1
ATOM 1650 C CA . GLU B 1 44 ? 12.234 6.844 20.172 1 94 44 GLU B CA 1
ATOM 1651 C C . GLU B 1 44 ? 11.859 8.328 20.203 1 94 44 GLU B C 1
ATOM 1653 O O . GLU B 1 44 ? 11.227 8.828 19.266 1 94 44 GLU B O 1
ATOM 1658 N N . VAL B 1 45 ? 12.297 8.953 21.312 1 97.38 45 VAL B N 1
ATOM 1659 C CA . VAL B 1 45 ? 12.117 10.398 21.406 1 97.38 45 VAL B CA 1
ATOM 1660 C C . VAL B 1 45 ? 13.016 11.094 20.391 1 97.38 45 VAL B C 1
ATOM 1662 O O . VAL B 1 45 ? 14.188 10.734 20.234 1 97.38 45 VAL B O 1
ATOM 1665 N N . ILE B 1 46 ? 12.445 12.078 19.828 1 97.69 46 ILE B N 1
ATOM 1666 C CA . ILE B 1 46 ? 13.164 12.812 18.781 1 97.69 46 ILE B CA 1
ATOM 1667 C C . ILE B 1 46 ? 13.805 14.062 19.391 1 97.69 46 ILE B C 1
ATOM 1669 O O . ILE B 1 46 ? 13.164 14.812 20.125 1 97.69 46 ILE B O 1
ATOM 1673 N N . SER B 1 47 ? 15.023 14.289 19.141 1 98.31 47 SER B N 1
ATOM 1674 C CA . SER B 1 47 ? 15.703 15.492 19.609 1 98.31 47 SER B CA 1
ATOM 1675 C C . SER B 1 47 ? 15.273 16.719 18.812 1 98.31 47 SER B C 1
ATOM 1677 O O . SER B 1 47 ? 14.891 16.609 17.656 1 98.31 47 SER B O 1
ATOM 1679 N N . LYS B 1 48 ? 15.438 17.859 19.438 1 98.44 48 LYS B N 1
ATOM 1680 C CA . LYS B 1 48 ? 15.117 19.109 18.781 1 98.44 48 LYS B CA 1
ATOM 1681 C C . LYS B 1 48 ? 15.984 19.328 17.547 1 98.44 48 LYS B C 1
ATOM 1683 O O . LYS B 1 48 ? 15.477 19.719 16.484 1 98.44 48 LYS B O 1
ATOM 1688 N N . GLU B 1 49 ? 17.219 19.031 17.656 1 98.5 49 GLU B N 1
ATOM 1689 C CA . GLU B 1 49 ? 18.156 19.234 16.562 1 98.5 49 GLU B CA 1
ATOM 1690 C C . GLU B 1 49 ? 17.812 18.359 15.359 1 98.5 49 GLU B C 1
ATOM 1692 O O . GLU B 1 49 ? 17.75 18.844 14.227 1 98.5 49 GLU B O 1
ATOM 1697 N N . ASP B 1 50 ? 17.531 17.125 15.648 1 98.12 50 ASP B N 1
ATOM 1698 C CA . ASP B 1 50 ? 17.188 16.188 14.586 1 98.12 50 ASP B CA 1
ATOM 1699 C C . ASP B 1 50 ? 15.859 16.578 13.922 1 98.12 50 ASP B C 1
ATOM 1701 O O . ASP B 1 50 ? 15.727 16.484 12.703 1 98.12 50 ASP B O 1
ATOM 1705 N N . HIS B 1 51 ? 14.961 17.031 14.727 1 98.44 51 HIS B N 1
ATOM 1706 C CA . HIS B 1 51 ? 13.656 17.406 14.203 1 98.44 51 HIS B CA 1
ATOM 1707 C C . HIS B 1 51 ? 13.758 18.625 13.297 1 98.44 51 HIS B C 1
ATOM 1709 O O . HIS B 1 51 ? 13.18 18.656 12.211 1 98.44 51 HIS B O 1
ATOM 1715 N N . ILE B 1 52 ? 14.484 19.609 13.758 1 98.62 52 ILE B N 1
ATOM 1716 C CA . ILE B 1 52 ? 14.594 20.844 12.984 1 98.62 52 ILE B CA 1
ATOM 1717 C C . ILE B 1 52 ? 15.242 20.562 11.633 1 98.62 52 ILE B C 1
ATOM 1719 O O . ILE B 1 52 ? 14.805 21.062 10.602 1 98.62 52 ILE B O 1
ATOM 1723 N N . ARG B 1 53 ? 16.25 19.703 11.625 1 98.44 53 ARG B N 1
ATOM 1724 C CA . ARG B 1 53 ? 16.891 19.312 10.375 1 98.44 53 ARG B CA 1
ATOM 1725 C C . ARG B 1 53 ? 15.914 18.609 9.445 1 98.44 53 ARG B C 1
ATOM 1727 O O . ARG B 1 53 ? 15.828 18.938 8.258 1 98.44 53 ARG B O 1
ATOM 1734 N N . TRP B 1 54 ? 15.242 17.719 10 1 98.19 54 TRP B N 1
ATOM 1735 C CA . TRP B 1 54 ? 14.25 16.953 9.258 1 98.19 54 TRP B CA 1
ATOM 1736 C C . TRP B 1 54 ? 13.156 17.859 8.719 1 98.19 54 TRP B C 1
ATOM 1738 O O . TRP B 1 54 ? 12.789 17.781 7.539 1 98.19 54 TRP B O 1
ATOM 1748 N N . PHE B 1 55 ? 12.664 18.734 9.578 1 98.69 55 PHE B N 1
ATOM 1749 C CA . PHE B 1 55 ? 11.562 19.641 9.25 1 98.69 55 PHE B CA 1
ATOM 1750 C C . PHE B 1 55 ? 11.938 20.578 8.117 1 98.69 55 PHE B C 1
ATOM 1752 O O . PHE B 1 55 ? 11.172 20.75 7.164 1 98.69 55 PHE B O 1
ATOM 1759 N N . LYS B 1 56 ? 13.078 21.094 8.188 1 98.44 56 LYS B N 1
ATOM 1760 C CA . LYS B 1 56 ? 13.586 21.969 7.141 1 98.44 56 LYS B CA 1
ATOM 1761 C C . LYS B 1 56 ? 13.664 21.25 5.801 1 98.44 56 LYS B C 1
ATOM 1763 O O . LYS B 1 56 ? 13.266 21.797 4.77 1 98.44 56 LYS B O 1
ATOM 1768 N N . LYS B 1 57 ? 14.148 20.109 5.84 1 98.5 57 LYS B N 1
ATOM 1769 C CA . LYS B 1 57 ? 14.266 19.312 4.629 1 98.5 57 LYS B CA 1
ATOM 1770 C C . LYS B 1 57 ? 12.898 19.047 4.008 1 98.5 57 LYS B C 1
ATOM 1772 O O . LYS B 1 57 ? 12.734 19.141 2.787 1 98.5 57 LYS B O 1
ATOM 1777 N N . LYS B 1 58 ? 11.938 18.734 4.84 1 98.44 58 LYS B N 1
ATOM 1778 C CA . LYS B 1 58 ? 10.594 18.438 4.352 1 98.44 58 LYS B CA 1
ATOM 1779 C C . LYS B 1 58 ? 9.945 19.672 3.734 1 98.44 58 LYS B C 1
ATOM 1781 O O . LYS B 1 58 ? 9.25 19.578 2.723 1 98.44 58 LYS B O 1
ATOM 1786 N N . LEU B 1 59 ? 10.18 20.812 4.332 1 98.38 59 LEU B N 1
ATOM 1787 C CA . LEU B 1 59 ? 9.555 22.047 3.871 1 98.38 59 LEU B CA 1
ATOM 1788 C C . LEU B 1 59 ? 10.039 22.422 2.477 1 98.38 59 LEU B C 1
ATOM 1790 O O . LEU B 1 59 ? 9.297 23.016 1.689 1 98.38 59 LEU B O 1
ATOM 1794 N N . ILE B 1 60 ? 11.258 22.016 2.117 1 97.75 60 ILE B N 1
ATOM 1795 C CA . ILE B 1 60 ? 11.805 22.438 0.836 1 97.75 60 ILE B CA 1
ATOM 1796 C C . ILE B 1 60 ? 11.734 21.281 -0.167 1 97.75 60 ILE B C 1
ATOM 1798 O O . ILE B 1 60 ? 12.094 21.453 -1.335 1 97.75 60 ILE B O 1
ATOM 1802 N N . ASP B 1 61 ? 11.367 20.188 0.257 1 98.12 61 ASP B N 1
ATOM 1803 C CA . ASP B 1 61 ? 11.219 19.016 -0.611 1 98.12 61 ASP B CA 1
ATOM 1804 C C . ASP B 1 61 ? 10.016 19.172 -1.538 1 98.12 61 ASP B C 1
ATOM 1806 O O . ASP B 1 61 ? 8.875 19.172 -1.084 1 98.12 61 ASP B O 1
ATOM 1810 N N . GLU B 1 62 ? 10.195 19.234 -2.764 1 97.12 62 GLU B N 1
ATOM 1811 C CA . GLU B 1 62 ? 9.141 19.469 -3.744 1 97.12 62 GLU B CA 1
ATOM 1812 C C . GLU B 1 62 ? 8.188 18.281 -3.824 1 97.12 62 GLU B C 1
ATOM 1814 O O . GLU B 1 62 ? 7.078 18.391 -4.348 1 97.12 62 GLU B O 1
ATOM 1819 N N . SER B 1 63 ? 8.609 17.156 -3.326 1 97.75 63 SER B N 1
ATOM 1820 C CA . SER B 1 63 ? 7.777 15.961 -3.357 1 97.75 63 SER B CA 1
ATOM 1821 C C . SER B 1 63 ? 7.027 15.773 -2.043 1 97.75 63 SER B C 1
ATOM 1823 O O . SER B 1 63 ? 6.453 14.711 -1.794 1 97.75 63 SER B O 1
ATOM 1825 N N . CYS B 1 64 ? 7.102 16.781 -1.245 1 98.31 64 CYS B N 1
ATOM 1826 C CA . CYS B 1 64 ? 6.402 16.734 0.034 1 98.31 64 CYS B CA 1
ATOM 1827 C C . CYS B 1 64 ? 5.398 17.875 0.159 1 98.31 64 CYS B C 1
ATOM 1829 O O . CYS B 1 64 ? 5.746 19.031 -0.061 1 98.31 64 CYS B O 1
ATOM 1831 N N . ARG B 1 65 ? 4.176 17.547 0.449 1 98.31 65 ARG B N 1
ATOM 1832 C CA . ARG B 1 65 ? 3.133 18.5 0.815 1 98.31 65 ARG B CA 1
ATOM 1833 C C . ARG B 1 65 ? 2.861 18.453 2.314 1 98.31 65 ARG B C 1
ATOM 1835 O O . ARG B 1 65 ? 2.326 17.469 2.83 1 98.31 65 ARG B O 1
ATOM 1842 N N . PHE B 1 66 ? 3.225 19.531 2.949 1 98.69 66 PHE B N 1
ATOM 1843 C CA . PHE B 1 66 ? 3.146 19.578 4.406 1 98.69 66 PHE B CA 1
ATOM 1844 C C . PHE B 1 66 ? 2.162 20.641 4.859 1 98.69 66 PHE B C 1
ATOM 1846 O O . PHE B 1 66 ? 2.354 21.828 4.586 1 98.69 66 PHE B O 1
ATOM 1853 N N . PHE B 1 67 ? 1.115 20.188 5.621 1 98.75 67 PHE B N 1
ATOM 1854 C CA . PHE B 1 67 ? 0.047 21.094 6.023 1 98.75 67 PHE B CA 1
ATOM 1855 C C . PHE B 1 67 ? -0.148 21.078 7.535 1 98.75 67 PHE B C 1
ATOM 1857 O O . PHE B 1 67 ? 0.101 20.047 8.18 1 98.75 67 PHE B O 1
ATOM 1864 N N . ILE B 1 68 ? -0.572 22.188 8.008 1 98.88 68 ILE B N 1
ATOM 1865 C CA . ILE B 1 68 ? -1.072 22.297 9.367 1 98.88 68 ILE B CA 1
ATOM 1866 C C . ILE B 1 68 ? -2.598 22.375 9.359 1 98.88 68 ILE B C 1
ATOM 1868 O O . ILE B 1 68 ? -3.182 23.125 8.586 1 98.88 68 ILE B O 1
ATOM 1872 N N . LEU B 1 69 ? -3.184 21.516 10.141 1 98.69 69 LEU B N 1
ATOM 1873 C CA . LEU B 1 69 ? -4.625 21.594 10.352 1 98.69 69 LEU B CA 1
ATOM 1874 C C . LEU B 1 69 ? -4.973 22.688 11.352 1 98.69 69 LEU B C 1
ATOM 1876 O O . LEU B 1 69 ? -4.434 22.734 12.453 1 98.69 69 LEU B O 1
ATOM 1880 N N . GLU B 1 70 ? -5.902 23.531 10.906 1 98.06 70 GLU B N 1
ATOM 1881 C CA . GLU B 1 70 ? -6.355 24.625 11.75 1 98.06 70 GLU B CA 1
ATOM 1882 C C . GLU B 1 70 ? -7.832 24.484 12.094 1 98.06 70 GLU B C 1
ATOM 1884 O O . GLU B 1 70 ? -8.648 24.141 11.234 1 98.06 70 GLU B O 1
ATOM 1889 N N . ASP B 1 71 ? -8.078 24.672 13.32 1 96.62 71 ASP B N 1
ATOM 1890 C CA . ASP B 1 71 ? -9.477 24.875 13.703 1 96.62 71 ASP B CA 1
ATOM 1891 C C . ASP B 1 71 ? -9.711 26.281 14.234 1 96.62 71 ASP B C 1
ATOM 1893 O O . ASP B 1 71 ? -8.906 27.188 13.984 1 96.62 71 ASP B O 1
ATOM 1897 N N . GLU B 1 72 ? -10.766 26.547 14.898 1 94.38 72 GLU B N 1
ATOM 1898 C CA . GLU B 1 72 ? -11.141 27.891 15.336 1 94.38 72 GLU B CA 1
ATOM 1899 C C . GLU B 1 72 ? -10.172 28.406 16.406 1 94.38 72 GLU B C 1
ATOM 1901 O O . GLU B 1 72 ? -10.031 29.609 16.578 1 94.38 72 GLU B O 1
ATOM 1906 N N . GLU B 1 73 ? -9.461 27.516 17.062 1 95.5 73 GLU B N 1
ATOM 1907 C CA . GLU B 1 73 ? -8.617 27.906 18.188 1 95.5 73 GLU B CA 1
ATOM 1908 C C . GLU B 1 73 ? -7.141 27.906 17.797 1 95.5 73 GLU B C 1
ATOM 1910 O O . GLU B 1 73 ? -6.281 28.281 18.594 1 95.5 73 GLU B O 1
ATOM 1915 N N . GLY B 1 74 ? -6.828 27.453 16.594 1 96.88 74 GLY B N 1
ATOM 1916 C CA . GLY B 1 74 ? -5.438 27.406 16.156 1 96.88 74 GLY B CA 1
ATOM 1917 C C . GLY B 1 74 ? -5.027 26.047 15.609 1 96.88 74 GLY B C 1
ATOM 1918 O O . GLY B 1 74 ? -5.875 25.266 15.188 1 96.88 74 GLY B O 1
ATOM 1919 N N . PRO B 1 75 ? -3.68 25.812 15.578 1 98.44 75 PRO B N 1
ATOM 1920 C CA . PRO B 1 75 ? -3.191 24.531 15.062 1 98.44 75 PRO B CA 1
ATOM 1921 C C . PRO B 1 75 ? -3.723 23.328 15.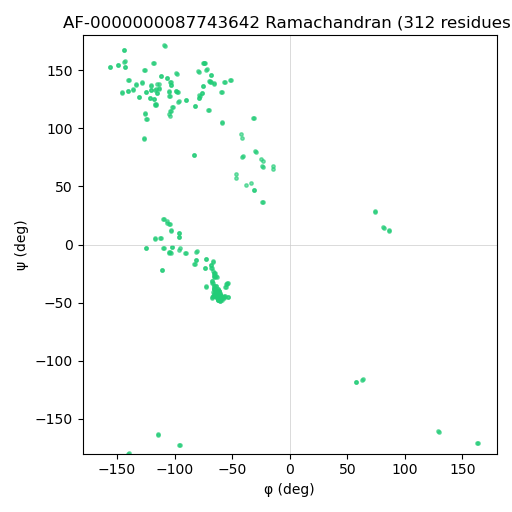852 1 98.44 75 PRO B C 1
ATOM 1923 O O . PRO B 1 75 ? -3.691 23.344 17.078 1 98.44 75 PRO B O 1
ATOM 1926 N N . ALA B 1 76 ? -4.203 22.391 15.102 1 98.38 76 ALA B N 1
ATOM 1927 C CA . ALA B 1 76 ? -4.875 21.25 15.727 1 98.38 76 ALA B CA 1
ATOM 1928 C C . ALA B 1 76 ? -4.242 19.938 15.281 1 98.38 76 ALA B C 1
ATOM 1930 O O . ALA B 1 76 ? -4.664 18.859 15.719 1 98.38 76 ALA B O 1
ATOM 1931 N N . GLY B 1 77 ? -3.266 19.984 14.383 1 98.62 77 GLY B N 1
ATOM 1932 C CA . GLY B 1 77 ? -2.578 18.812 13.844 1 98.62 77 GLY B CA 1
ATOM 1933 C C . GLY B 1 77 ? -1.813 19.109 12.57 1 98.62 77 GLY B C 1
ATOM 1934 O O . GLY B 1 77 ? -1.627 20.266 12.203 1 98.62 77 GLY B O 1
ATOM 1935 N N . CYS B 1 78 ? -1.35 18.062 11.953 1 98.75 78 CYS B N 1
ATOM 1936 C CA . CYS B 1 78 ? -0.667 18.25 10.68 1 98.75 78 CYS B CA 1
ATOM 1937 C C . CYS B 1 78 ? -0.867 17.031 9.766 1 98.75 78 CYS B C 1
ATOM 1939 O O . CYS B 1 78 ? -1.224 15.953 10.234 1 98.75 78 CYS B O 1
ATOM 1941 N N . VAL B 1 79 ? -0.771 17.312 8.508 1 98.56 79 VAL B N 1
ATOM 1942 C CA . VAL B 1 79 ? -0.854 16.297 7.449 1 98.56 79 VAL B CA 1
ATOM 1943 C C . VAL B 1 79 ? 0.318 16.469 6.484 1 98.56 79 VAL B C 1
ATOM 1945 O O . VAL B 1 79 ? 0.582 17.562 6 1 98.56 79 VAL B O 1
ATOM 1948 N N . ARG B 1 80 ? 0.968 15.422 6.305 1 98.62 80 ARG B N 1
ATOM 1949 C CA . ARG B 1 80 ? 2.061 15.383 5.336 1 98.62 80 ARG B CA 1
ATOM 1950 C C . ARG B 1 80 ? 1.807 14.336 4.262 1 98.62 80 ARG B C 1
ATOM 1952 O O . ARG B 1 80 ? 1.366 13.219 4.562 1 98.62 80 ARG B O 1
ATOM 1959 N N . VAL B 1 81 ? 2.072 14.688 3.002 1 98.69 81 VAL B N 1
ATOM 1960 C CA . VAL B 1 81 ? 1.931 13.766 1.879 1 98.69 81 VAL B CA 1
ATOM 1961 C C . VAL B 1 81 ? 3.236 13.711 1.09 1 98.69 81 VAL B C 1
ATOM 1963 O O . VAL B 1 81 ? 3.652 14.703 0.492 1 98.69 81 VAL B O 1
ATOM 1966 N N . ASP B 1 82 ? 3.902 12.609 1.104 1 98.5 82 ASP B N 1
ATOM 1967 C CA . ASP B 1 82 ? 5.09 12.375 0.288 1 98.5 82 ASP B CA 1
ATOM 1968 C C . ASP B 1 82 ? 4.715 11.766 -1.062 1 98.5 82 ASP B C 1
ATOM 1970 O O . ASP B 1 82 ? 4.094 10.703 -1.119 1 98.5 82 ASP B O 1
ATOM 1974 N N . VAL B 1 83 ? 5.129 12.406 -2.1 1 98.25 83 VAL B N 1
ATOM 1975 C CA . VAL B 1 83 ? 4.695 12.023 -3.439 1 98.25 83 VAL B CA 1
ATOM 1976 C C . VAL B 1 83 ? 5.75 11.117 -4.082 1 98.25 83 VAL B C 1
ATOM 1978 O O . VAL B 1 83 ? 6.918 11.492 -4.184 1 98.25 83 VAL B O 1
ATOM 1981 N N . ILE B 1 84 ? 5.363 9.977 -4.477 1 97.81 84 ILE B N 1
ATOM 1982 C CA . ILE B 1 84 ? 6.172 9.023 -5.223 1 97.81 84 ILE B CA 1
ATOM 1983 C C . ILE B 1 84 ? 5.453 8.641 -6.516 1 97.81 84 ILE B C 1
ATOM 1985 O O . ILE B 1 84 ? 4.461 7.91 -6.488 1 97.81 84 ILE B O 1
ATOM 1989 N N . LYS B 1 85 ? 5.977 9.125 -7.605 1 97.06 85 LYS B N 1
ATOM 1990 C CA . LYS B 1 85 ? 5.246 9.016 -8.867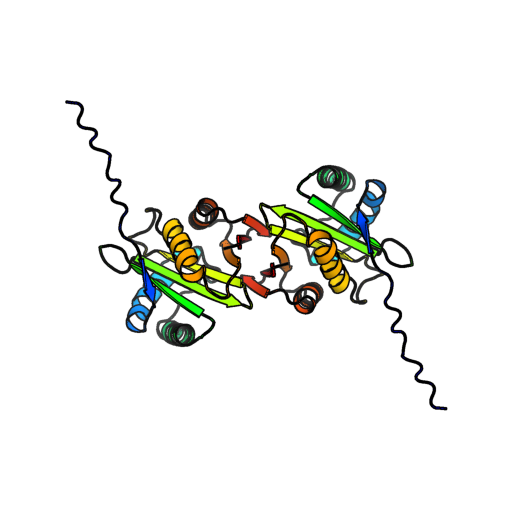 1 97.06 85 LYS B CA 1
ATOM 1991 C C . LYS B 1 85 ? 3.871 9.672 -8.758 1 97.06 85 LYS B C 1
ATOM 1993 O O . LYS B 1 85 ? 3.771 10.867 -8.469 1 97.06 85 LYS B O 1
ATOM 1998 N N . ASP B 1 86 ? 2.807 8.93 -8.93 1 98.12 86 ASP B N 1
ATOM 1999 C CA . ASP B 1 86 ? 1.459 9.484 -8.852 1 98.12 86 ASP B CA 1
ATOM 2000 C C . ASP B 1 86 ? 0.737 9 -7.598 1 98.12 86 ASP B C 1
ATOM 2002 O O . ASP B 1 86 ? -0.494 9.016 -7.539 1 98.12 86 ASP B O 1
ATOM 2006 N N . VAL B 1 87 ? 1.533 8.586 -6.617 1 98.62 87 VAL B N 1
ATOM 2007 C CA . VAL B 1 87 ? 1.006 8.102 -5.344 1 98.62 87 VAL B CA 1
ATOM 2008 C C . VAL B 1 87 ? 1.438 9.039 -4.215 1 98.62 87 VAL B C 1
ATOM 2010 O O . VAL B 1 87 ? 2.604 9.43 -4.141 1 98.62 87 VAL B O 1
ATOM 2013 N N . GLY B 1 88 ? 0.486 9.445 -3.406 1 98.62 88 GLY B N 1
ATOM 2014 C CA . GLY B 1 88 ? 0.785 10.227 -2.219 1 98.62 88 GLY B CA 1
ATOM 2015 C C . GLY B 1 88 ? 0.707 9.422 -0.937 1 98.62 88 GLY B C 1
ATOM 2016 O O . GLY B 1 88 ? -0.365 8.938 -0.566 1 98.62 88 GLY B O 1
ATOM 2017 N N . GLU B 1 89 ? 1.788 9.25 -0.277 1 98.75 89 GLU B N 1
ATOM 2018 C CA . GLU B 1 89 ? 1.785 8.633 1.046 1 98.75 89 GLU B CA 1
ATOM 2019 C C . GLU B 1 89 ? 1.427 9.648 2.129 1 98.75 89 GLU B C 1
ATOM 2021 O O . GLU B 1 89 ? 2.176 10.594 2.371 1 98.75 89 GLU B O 1
ATOM 2026 N N . VAL B 1 90 ? 0.358 9.383 2.818 1 98.62 90 VAL B N 1
ATOM 2027 C CA . VAL B 1 90 ? -0.156 10.375 3.754 1 98.62 90 VAL B CA 1
ATOM 2028 C C . VAL B 1 90 ? 0.2 9.969 5.184 1 98.62 90 VAL B C 1
ATOM 2030 O O . VAL B 1 90 ? 0.124 8.797 5.539 1 98.62 90 VAL B O 1
ATOM 2033 N N . SER B 1 91 ? 0.61 10.883 5.961 1 97.56 91 SER B N 1
ATOM 2034 C CA . SER B 1 91 ? 0.795 10.836 7.41 1 97.56 91 SER B CA 1
ATOM 2035 C C . SER B 1 91 ? 0.096 12 8.094 1 97.56 91 SER B C 1
ATOM 2037 O O . SER B 1 91 ? 0.117 13.125 7.594 1 97.56 91 SER B O 1
ATOM 2039 N N . TYR B 1 92 ? -0.516 11.695 9.242 1 98.06 92 TYR B N 1
ATOM 2040 C CA . TYR B 1 92 ? -1.165 12.797 9.945 1 98.06 92 TYR B CA 1
ATOM 2041 C C . TYR B 1 92 ? -1.03 12.633 11.453 1 98.06 92 TYR B C 1
ATOM 2043 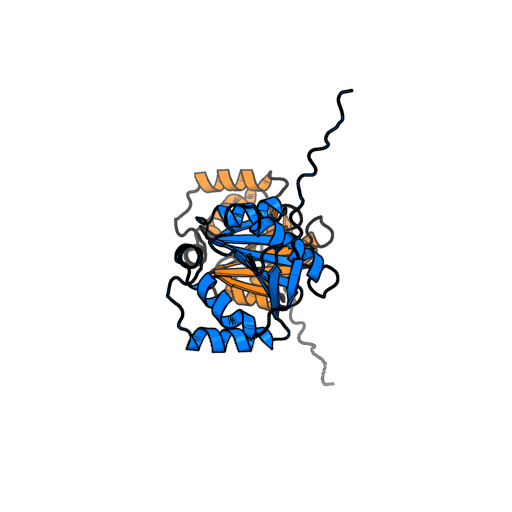O O . TYR B 1 92 ? -0.826 11.523 11.945 1 98.06 92 TYR B O 1
ATOM 2051 N N . MET B 1 93 ? -1.145 13.758 12.094 1 97.5 93 MET B N 1
ATOM 2052 C CA . MET B 1 93 ? -1.132 13.836 13.555 1 97.5 93 MET B CA 1
ATOM 2053 C C . MET B 1 93 ? -2.166 14.836 14.055 1 97.5 93 MET B C 1
ATOM 2055 O O . MET B 1 93 ? -2.357 15.891 13.445 1 97.5 93 MET B O 1
ATOM 2059 N N . ILE B 1 94 ? -2.744 14.414 15.133 1 98.06 94 ILE B N 1
ATOM 2060 C CA . ILE B 1 94 ? -3.666 15.32 15.812 1 98.06 94 ILE B CA 1
ATOM 2061 C C . ILE B 1 94 ? -3.094 15.711 17.172 1 98.06 94 ILE B C 1
ATOM 2063 O O . ILE B 1 94 ? -2.58 14.867 17.906 1 98.06 94 ILE B O 1
ATOM 2067 N N . ALA B 1 95 ? -3.176 16.969 17.422 1 98.31 95 ALA B N 1
ATOM 2068 C CA . ALA B 1 95 ? -2.73 17.438 18.719 1 98.31 95 ALA B CA 1
ATOM 2069 C C . ALA B 1 95 ? -3.381 16.641 19.844 1 98.31 95 ALA B C 1
ATOM 2071 O O . ALA B 1 95 ? -4.574 16.344 19.797 1 98.31 95 ALA B O 1
ATOM 2072 N N . PRO B 1 96 ? -2.611 16.375 20.875 1 97.44 96 PRO B N 1
ATOM 2073 C CA . PRO B 1 96 ? -3.141 15.547 21.953 1 97.44 96 PRO B CA 1
ATOM 2074 C C . PRO B 1 96 ? -4.438 16.094 22.547 1 97.44 96 PRO B C 1
ATOM 2076 O O . PRO B 1 96 ? -5.371 15.336 22.797 1 97.44 96 PRO B O 1
ATOM 2079 N N . GLU B 1 97 ? -4.523 17.359 22.625 1 96.19 97 GLU B N 1
ATOM 2080 C CA . GLU B 1 97 ? -5.672 17.984 23.266 1 96.19 97 GLU B CA 1
ATOM 2081 C C . GLU B 1 97 ? -6.871 18.047 22.328 1 96.19 97 GLU B C 1
ATOM 2083 O O . GLU B 1 97 ? -7.973 18.406 22.75 1 96.19 97 GLU B O 1
ATOM 2088 N N . ARG B 1 98 ? -6.652 17.641 21.078 1 96.81 98 ARG B N 1
ATOM 2089 C CA . ARG B 1 98 ? -7.719 17.719 20.094 1 96.81 98 ARG B CA 1
ATOM 2090 C C . ARG B 1 98 ? -8.172 16.328 19.672 1 96.81 98 ARG B C 1
ATOM 2092 O O . ARG B 1 98 ? -9 16.188 18.766 1 96.81 98 ARG B O 1
ATOM 2099 N N . ARG B 1 99 ? -7.688 15.289 20.266 1 96.12 99 ARG B N 1
ATOM 2100 C CA . ARG B 1 99 ? -7.992 13.922 19.859 1 96.12 99 ARG B CA 1
ATOM 2101 C C . ARG B 1 99 ? -9.406 13.531 20.297 1 96.12 99 ARG B C 1
ATOM 2103 O O . ARG B 1 99 ? -9.984 14.156 21.172 1 96.12 99 ARG B O 1
ATOM 2110 N N . GLY B 1 100 ? -9.945 12.531 19.562 1 93.81 100 GLY B N 1
ATOM 2111 C CA . GLY B 1 100 ? -11.25 12.008 19.922 1 93.81 100 GLY B CA 1
ATOM 2112 C C . GLY B 1 100 ? -12.398 12.859 19.391 1 93.81 100 GLY B C 1
ATOM 2113 O O . GLY B 1 100 ? -13.531 12.727 19.859 1 93.81 100 GLY B O 1
ATOM 2114 N N . ARG B 1 101 ? -12.055 13.75 18.453 1 93.56 101 ARG B N 1
ATOM 2115 C CA . ARG B 1 101 ? -13.062 14.688 17.953 1 93.56 101 ARG B CA 1
ATOM 2116 C C . ARG B 1 101 ? -13.32 14.469 16.469 1 93.56 101 ARG B C 1
ATOM 2118 O O . ARG B 1 101 ? -13.969 15.297 15.82 1 93.56 101 ARG B O 1
ATOM 2125 N N . GLY B 1 102 ? -12.695 13.43 15.906 1 95.38 102 GLY B N 1
ATOM 2126 C CA . GLY B 1 102 ? -12.891 13.148 14.492 1 95.38 102 GLY B CA 1
ATOM 2127 C C . GLY B 1 102 ? -11.953 13.93 13.594 1 95.38 102 GLY B C 1
ATOM 2128 O O . GLY B 1 102 ? -12.141 13.953 1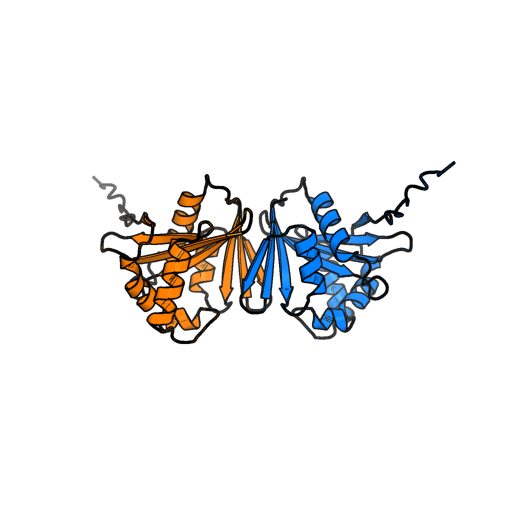2.375 1 95.38 102 GLY B O 1
ATOM 2129 N N . TYR B 1 103 ? -10.961 14.547 14.133 1 97.31 103 TYR B N 1
ATOM 2130 C CA . TYR B 1 103 ? -10.062 15.414 13.375 1 97.31 103 TYR B CA 1
ATOM 2131 C C . TYR B 1 103 ? -9.227 14.609 12.391 1 97.31 103 TYR B C 1
ATOM 2133 O O . TYR B 1 103 ? -8.875 15.102 11.312 1 97.31 103 TYR B O 1
ATOM 2141 N N . GLY B 1 104 ? -8.938 13.383 12.758 1 97.56 104 GLY B N 1
ATOM 2142 C CA . GLY B 1 104 ? -8.219 12.531 11.828 1 97.56 104 GLY B CA 1
ATOM 2143 C C . GLY B 1 104 ? -8.969 12.305 10.531 1 97.56 104 GLY B C 1
ATOM 2144 O O . GLY B 1 104 ? -8.406 12.469 9.445 1 97.56 104 GLY B O 1
ATOM 2145 N N . THR B 1 105 ? -10.234 11.945 10.68 1 97.94 105 THR B N 1
ATOM 2146 C CA . THR B 1 105 ? -11.094 11.734 9.523 1 97.94 105 THR B CA 1
ATOM 2147 C C . THR B 1 105 ? -11.172 13 8.672 1 97.94 105 THR B C 1
ATOM 2149 O O . THR B 1 105 ? -11.031 12.945 7.449 1 97.94 105 THR B O 1
ATOM 2152 N N . LYS B 1 106 ? -11.344 14.078 9.32 1 97.06 106 LYS B N 1
ATOM 2153 C CA . LYS B 1 106 ? -11.461 15.359 8.633 1 97.06 106 LYS B CA 1
ATOM 2154 C C . LYS B 1 106 ? -10.156 15.734 7.945 1 97.06 106 LYS B C 1
ATOM 2156 O O . LYS B 1 106 ? -10.164 16.266 6.832 1 97.06 106 LYS B O 1
ATOM 2161 N N . SER B 1 107 ? -9.023 15.516 8.586 1 97.62 107 SER B N 1
ATOM 2162 C CA . SER B 1 107 ? -7.719 15.852 8.031 1 97.62 107 SER B CA 1
ATOM 2163 C C . SER B 1 107 ? -7.465 15.094 6.73 1 97.62 107 SER B C 1
ATOM 2165 O O . SER B 1 107 ? -6.969 15.672 5.762 1 97.62 107 SER B O 1
ATOM 2167 N N . LEU B 1 108 ? -7.824 13.828 6.688 1 98.12 108 LEU B N 1
ATOM 2168 C CA . LEU B 1 108 ? -7.648 13.023 5.484 1 98.12 108 LEU B CA 1
ATOM 2169 C C . LEU B 1 108 ? -8.516 13.547 4.348 1 98.12 108 LEU B C 1
ATOM 2171 O O . LEU B 1 108 ? -8.055 13.664 3.209 1 98.12 108 LEU B O 1
ATOM 2175 N N . LYS B 1 109 ? -9.734 13.883 4.688 1 97.62 109 LYS B N 1
ATOM 2176 C CA . LYS B 1 109 ? -10.656 14.414 3.684 1 97.62 109 LYS B CA 1
ATOM 2177 C C . LYS B 1 109 ? -10.133 15.727 3.104 1 97.62 109 LYS B C 1
ATOM 2179 O O . LYS B 1 109 ? -10.141 15.914 1.885 1 97.62 109 LYS B O 1
ATOM 2184 N N . LEU B 1 110 ? -9.695 16.578 3.947 1 97.75 110 LEU B N 1
ATOM 2185 C CA . LEU B 1 110 ? -9.172 17.875 3.516 1 97.75 110 LEU B CA 1
ATOM 2186 C C . LEU B 1 110 ? -7.922 17.688 2.658 1 97.75 110 LEU B C 1
ATOM 2188 O O . LEU B 1 110 ? -7.727 18.422 1.679 1 97.75 110 LEU B O 1
ATOM 2192 N N . ALA B 1 111 ? -7.059 16.75 3.064 1 97.94 111 ALA B N 1
ATOM 2193 C CA . ALA B 1 111 ? -5.867 16.469 2.266 1 97.94 111 ALA B CA 1
ATOM 2194 C C . ALA B 1 111 ? -6.25 16 0.863 1 97.94 111 ALA B C 1
ATOM 2196 O O . ALA B 1 111 ? -5.656 16.438 -0.125 1 97.94 111 ALA B O 1
ATOM 2197 N N . GLU B 1 112 ? -7.238 15.117 0.764 1 97.88 112 GLU B N 1
ATOM 2198 C CA . GLU B 1 112 ? -7.727 14.656 -0.533 1 97.88 112 GLU B CA 1
ATOM 2199 C C . GLU B 1 112 ? -8.195 15.828 -1.395 1 97.88 112 GLU B C 1
ATOM 2201 O O . GLU B 1 112 ? -7.875 15.898 -2.584 1 97.88 112 GLU B O 1
ATOM 2206 N N . GLU B 1 113 ? -8.922 16.688 -0.798 1 96.62 113 GLU B N 1
ATOM 2207 C CA . GLU B 1 113 ? -9.461 17.844 -1.511 1 96.62 113 GLU B CA 1
ATOM 2208 C C . GLU B 1 113 ? -8.336 18.766 -1.991 1 96.62 113 GLU B C 1
ATOM 2210 O O . GLU B 1 113 ? -8.383 19.266 -3.117 1 96.62 113 GLU B O 1
ATOM 2215 N N . GLU B 1 114 ? -7.371 18.953 -1.141 1 95.81 114 GLU B N 1
ATOM 2216 C CA . GLU B 1 114 ? -6.238 19.812 -1.471 1 95.81 114 GLU B CA 1
ATOM 2217 C C . GLU B 1 114 ? -5.449 19.266 -2.656 1 95.81 114 GLU B C 1
ATOM 2219 O O . GLU B 1 114 ? -4.871 20.031 -3.434 1 95.81 114 GLU B O 1
ATOM 2224 N N . LEU B 1 115 ? -5.504 17.938 -2.799 1 95.81 115 LEU B N 1
ATOM 2225 C CA . LEU B 1 115 ? -4.602 17.297 -3.758 1 95.81 115 LEU B CA 1
ATOM 2226 C C . LEU B 1 115 ? -5.375 16.781 -4.965 1 95.81 115 LEU B C 1
ATOM 2228 O O . LEU B 1 115 ? -4.785 16.203 -5.883 1 95.81 115 LEU B O 1
ATOM 2232 N N . HIS B 1 116 ? -6.641 16.875 -5.031 1 92.5 116 HIS B N 1
ATOM 2233 C CA . HIS B 1 116 ? -7.523 16.297 -6.035 1 92.5 116 HIS B CA 1
ATOM 2234 C C . HIS B 1 116 ? -7.105 16.703 -7.441 1 92.5 116 HIS B C 1
ATOM 2236 O O . HIS B 1 116 ? -7.207 15.914 -8.383 1 92.5 116 HIS B O 1
ATOM 2242 N N . ASN B 1 117 ? -6.598 17.828 -7.699 1 90 117 ASN B N 1
ATOM 2243 C CA . ASN B 1 117 ? -6.227 18.281 -9.031 1 90 117 ASN B CA 1
ATOM 2244 C C . ASN B 1 117 ? -4.711 18.281 -9.227 1 90 117 ASN B C 1
ATOM 2246 O O . ASN B 1 117 ? -4.199 18.922 -10.141 1 90 117 ASN B O 1
ATOM 2250 N N . SER B 1 118 ? -4.062 17.547 -8.422 1 94.62 118 SER B N 1
ATOM 2251 C CA . SER B 1 118 ? -2.611 17.438 -8.531 1 94.62 118 SER B CA 1
ATOM 2252 C C . SER B 1 118 ? -2.215 16.203 -9.336 1 94.62 118 SER B C 1
ATOM 2254 O O . SER B 1 118 ? -3.057 15.578 -9.984 1 94.62 118 SER B O 1
ATOM 2256 N N . GLU B 1 119 ? -0.937 15.898 -9.383 1 96.38 119 GLU B N 1
ATOM 2257 C CA . GLU B 1 119 ? -0.408 14.727 -10.07 1 96.38 119 GLU B CA 1
ATOM 2258 C C . GLU B 1 119 ? -0.731 13.445 -9.305 1 96.38 119 GLU B C 1
ATOM 2260 O O . GLU B 1 119 ? -0.591 12.344 -9.844 1 96.38 119 GLU B O 1
ATOM 2265 N N . ILE B 1 120 ? -1.157 13.617 -8.141 1 97.69 120 ILE B N 1
ATOM 2266 C CA . ILE B 1 120 ? -1.441 12.477 -7.285 1 97.69 120 ILE B CA 1
ATOM 2267 C C . ILE B 1 120 ? -2.787 11.867 -7.672 1 97.69 120 ILE B C 1
ATOM 2269 O O . ILE B 1 120 ? -3.811 12.555 -7.668 1 97.69 120 ILE B O 1
ATOM 2273 N N . LYS B 1 121 ? -2.803 10.594 -7.934 1 97.81 121 LYS B N 1
ATOM 2274 C CA . LYS B 1 121 ? -4.02 9.898 -8.336 1 97.81 121 LYS B CA 1
ATOM 2275 C C . LYS B 1 121 ? -4.492 8.938 -7.242 1 97.81 121 LYS B C 1
ATOM 2277 O O . LYS B 1 121 ? -5.656 8.539 -7.219 1 97.81 121 LYS B O 1
ATOM 2282 N N . THR B 1 122 ? -3.555 8.57 -6.402 1 98.44 122 THR B N 1
ATOM 2283 C CA . THR B 1 122 ? -3.832 7.613 -5.34 1 98.44 122 THR B CA 1
ATOM 2284 C C . THR B 1 122 ? -3.207 8.07 -4.023 1 98.44 122 THR B C 1
ATOM 2286 O O . THR B 1 122 ? -2.064 8.531 -4 1 98.44 122 THR B O 1
ATOM 2289 N N . MET B 1 123 ? -3.969 8 -2.979 1 98.69 123 MET B N 1
ATOM 2290 C CA . MET B 1 123 ? -3.457 8.219 -1.628 1 98.69 123 MET B CA 1
ATOM 2291 C C . MET B 1 123 ? -3.297 6.898 -0.887 1 98.69 123 MET B C 1
ATOM 2293 O O . MET B 1 123 ? -4.137 6.004 -1.012 1 98.69 123 MET B O 1
ATOM 2297 N N . ALA B 1 124 ? -2.26 6.785 -0.178 1 98.81 124 ALA B N 1
ATOM 2298 C CA . ALA B 1 124 ? -2.02 5.586 0.617 1 98.81 124 ALA B CA 1
ATOM 2299 C C . ALA B 1 124 ? -1.367 5.93 1.952 1 98.81 124 ALA B C 1
ATOM 2301 O O . ALA B 1 124 ? -0.694 6.957 2.072 1 98.81 124 ALA B O 1
ATOM 2302 N N . GLY B 1 125 ? -1.581 5.121 2.92 1 98.31 125 GLY B N 1
ATOM 2303 C CA . GLY B 1 125 ? -0.971 5.301 4.227 1 98.31 125 GLY B CA 1
ATOM 2304 C C . GLY B 1 125 ? -0.87 4.012 5.02 1 98.31 125 GLY B C 1
ATOM 2305 O O . GLY B 1 125 ? -1.695 3.111 4.859 1 98.31 125 GLY B O 1
ATOM 2306 N N . PHE B 1 126 ? 0.093 3.945 5.898 1 97.94 126 PHE B N 1
ATOM 2307 C CA . PHE B 1 126 ? 0.308 2.779 6.746 1 97.94 126 PHE B CA 1
ATOM 2308 C C . PHE B 1 126 ? -0.298 2.996 8.125 1 97.94 126 PHE B C 1
ATOM 2310 O O . PHE B 1 126 ? -0.261 4.105 8.656 1 97.94 126 PHE B O 1
ATOM 2317 N N . VAL B 1 127 ? -0.747 1.959 8.68 1 97.5 127 VAL B N 1
ATOM 2318 C CA . VAL B 1 127 ? -1.277 1.961 10.039 1 97.5 127 VAL B CA 1
ATOM 2319 C C . VAL B 1 127 ? -0.849 0.686 10.766 1 97.5 127 VAL B C 1
ATOM 2321 O O . VAL B 1 127 ? -0.956 -0.413 10.211 1 97.5 127 VAL B O 1
ATOM 2324 N N . ILE B 1 128 ? -0.372 0.862 11.938 1 94.56 128 ILE B N 1
ATOM 2325 C CA . ILE B 1 128 ? -0.124 -0.288 12.797 1 94.56 128 ILE B CA 1
ATOM 2326 C C . ILE B 1 128 ? -1.452 -0.897 13.242 1 94.56 128 ILE B C 1
ATOM 2328 O O . ILE B 1 128 ? -2.395 -0.173 13.57 1 94.56 128 ILE B O 1
ATOM 2332 N N . GLY B 1 129 ? -1.484 -2.191 13.281 1 94.12 129 GLY B N 1
ATOM 2333 C CA . GLY B 1 129 ? -2.719 -2.912 13.547 1 94.12 129 GLY B CA 1
ATOM 2334 C C . GLY B 1 129 ? -3.398 -2.482 14.836 1 94.12 129 GLY B C 1
ATOM 2335 O O . GLY B 1 129 ? -4.625 -2.408 14.898 1 94.12 129 GLY B O 1
ATOM 2336 N N . GLU B 1 130 ? -2.674 -2.127 15.805 1 93.62 130 GLU B N 1
ATOM 2337 C CA . GLU B 1 130 ? -3.211 -1.781 17.125 1 93.62 130 GLU B CA 1
ATOM 2338 C C . GLU B 1 130 ? -3.723 -0.344 17.141 1 93.62 130 GLU B C 1
ATOM 2340 O O . GLU B 1 130 ? -4.438 0.05 18.078 1 93.62 130 GLU B O 1
ATOM 2345 N N . ASN B 1 131 ? -3.381 0.415 16.141 1 95.31 131 ASN B N 1
ATOM 2346 C CA . ASN B 1 131 ? -3.852 1.795 16.094 1 95.31 131 ASN B CA 1
ATOM 2347 C C . ASN B 1 131 ? -5.258 1.882 15.508 1 95.31 131 ASN B C 1
ATOM 2349 O O . ASN B 1 131 ? -5.445 2.373 14.391 1 95.31 131 ASN B O 1
ATOM 2353 N N . HIS B 1 132 ? -6.211 1.547 16.281 1 96 132 HIS B N 1
ATOM 2354 C CA . HIS B 1 132 ? -7.598 1.453 15.844 1 96 132 HIS B CA 1
ATOM 2355 C C . HIS B 1 132 ? -8.156 2.824 15.477 1 96 132 HIS B C 1
ATOM 2357 O O . HIS B 1 132 ? -8.984 2.941 14.57 1 96 132 HIS B O 1
ATOM 2363 N N . ALA B 1 133 ? -7.703 3.826 16.156 1 96 133 ALA B N 1
ATOM 2364 C CA . ALA B 1 133 ? -8.172 5.18 15.875 1 96 133 ALA B CA 1
ATOM 2365 C C . ALA B 1 133 ? -7.809 5.602 14.453 1 96 133 ALA B C 1
ATOM 2367 O O . ALA B 1 133 ? -8.656 6.109 13.719 1 96 133 ALA B O 1
ATOM 2368 N N . SER B 1 134 ? -6.605 5.402 14.078 1 97.12 134 SER B N 1
ATOM 2369 C CA . SER B 1 134 ? -6.176 5.746 12.727 1 97.12 134 SER B CA 1
ATOM 2370 C C . SER B 1 134 ? -6.887 4.887 11.688 1 97.12 134 SER B C 1
ATOM 2372 O O . SER B 1 134 ? -7.301 5.387 10.641 1 97.12 134 SER B O 1
ATOM 2374 N N . ALA B 1 135 ? -7.004 3.586 11.969 1 97.75 135 ALA B N 1
ATOM 2375 C CA . ALA B 1 135 ? -7.723 2.691 11.062 1 97.75 135 ALA B CA 1
ATOM 2376 C C . ALA B 1 135 ? -9.125 3.215 10.773 1 97.75 135 ALA B C 1
ATOM 2378 O O . ALA B 1 135 ? -9.547 3.27 9.617 1 97.75 135 ALA B O 1
ATOM 2379 N N . LYS B 1 136 ? -9.797 3.627 11.789 1 97.81 136 LYS B N 1
ATOM 2380 C CA . LYS B 1 136 ? -11.156 4.133 11.648 1 97.81 136 LYS B CA 1
ATOM 2381 C C . LYS B 1 136 ? -11.195 5.379 10.773 1 97.81 136 LYS B C 1
ATOM 2383 O O . LYS B 1 136 ? -12.141 5.574 10 1 97.81 136 LYS B O 1
ATOM 2388 N N . CYS B 1 137 ? -10.219 6.23 10.898 1 98.19 137 CYS B N 1
ATOM 2389 C CA . CYS B 1 137 ? -10.148 7.445 10.094 1 98.19 137 CYS B CA 1
ATOM 2390 C C . CYS B 1 137 ? -10.094 7.109 8.609 1 98.19 137 CYS B C 1
ATOM 2392 O O . CYS B 1 137 ? -10.82 7.699 7.805 1 98.19 137 CYS B O 1
ATOM 2394 N N . PHE B 1 138 ? -9.242 6.156 8.242 1 98.62 138 PHE B N 1
ATOM 2395 C CA . PHE B 1 138 ? -9.125 5.75 6.848 1 98.62 138 PHE B CA 1
ATOM 2396 C C . PHE B 1 138 ? -10.406 5.074 6.371 1 98.62 138 PHE B C 1
ATOM 2398 O O . PHE B 1 138 ? -10.867 5.328 5.254 1 98.62 138 PHE B O 1
ATOM 2405 N N . GLU B 1 139 ? -10.93 4.199 7.207 1 98.06 139 GLU B N 1
ATOM 2406 C CA . GLU B 1 139 ? -12.156 3.488 6.852 1 98.06 139 GLU B CA 1
ATOM 2407 C C . GLU B 1 139 ? -13.312 4.461 6.645 1 98.06 139 GLU B C 1
ATOM 2409 O O . GLU B 1 139 ? -14.086 4.312 5.699 1 98.06 139 GLU B O 1
ATOM 2414 N N . ASN B 1 140 ? -13.375 5.473 7.504 1 98.06 140 ASN B N 1
ATOM 2415 C CA . ASN B 1 140 ? -14.414 6.488 7.387 1 98.06 140 ASN B CA 1
ATOM 2416 C C . ASN B 1 140 ? -14.266 7.297 6.102 1 98.06 140 ASN B C 1
ATOM 2418 O O . ASN B 1 140 ? -15.234 7.887 5.621 1 98.06 140 ASN B O 1
ATOM 2422 N N . ASN B 1 141 ? -13.086 7.324 5.629 1 98.12 141 ASN B N 1
ATOM 2423 C CA . ASN B 1 141 ? -12.844 8.016 4.367 1 98.12 141 ASN B CA 1
ATOM 2424 C C . ASN B 1 141 ? -12.867 7.051 3.184 1 98.12 141 ASN B C 1
ATOM 2426 O O . ASN B 1 141 ? -12.445 7.402 2.082 1 98.12 141 ASN B O 1
ATOM 2430 N N . ARG B 1 142 ? -13.227 5.754 3.4 1 98.19 142 ARG B N 1
ATOM 2431 C CA . ARG B 1 142 ? -13.539 4.758 2.379 1 98.19 142 ARG B CA 1
ATOM 2432 C C . ARG B 1 142 ? -12.273 4.277 1.68 1 98.19 142 ARG B C 1
ATOM 2434 O O . ARG B 1 142 ? -12.297 3.988 0.481 1 98.19 142 ARG B O 1
ATOM 2441 N N . TYR B 1 143 ? -11.18 4.332 2.396 1 98.81 143 TYR B N 1
ATOM 2442 C CA . TYR B 1 143 ? -9.977 3.703 1.872 1 98.81 143 TYR B CA 1
ATOM 2443 C C . TYR B 1 143 ? -10.117 2.188 1.836 1 98.81 143 TYR B C 1
ATOM 2445 O O . TYR B 1 143 ? -10.734 1.594 2.727 1 98.81 143 TYR B O 1
ATOM 2453 N N . ALA B 1 144 ? -9.516 1.569 0.843 1 98.69 144 ALA B N 1
ATOM 2454 C CA . ALA B 1 144 ? -9.375 0.116 0.825 1 98.69 144 ALA B CA 1
ATOM 2455 C C . ALA B 1 144 ? -8.297 -0.341 1.8 1 98.69 144 ALA B C 1
ATOM 2457 O O . ALA B 1 144 ? -7.203 0.23 1.838 1 98.69 144 ALA B O 1
ATOM 2458 N N . LYS B 1 145 ? -8.57 -1.378 2.547 1 98.44 145 LYS B N 1
ATOM 2459 C CA . LYS B 1 145 ? -7.637 -1.89 3.549 1 98.44 145 LYS B CA 1
ATOM 2460 C C . LYS B 1 145 ? -6.91 -3.131 3.039 1 98.44 145 LYS B C 1
ATOM 2462 O O . LYS B 1 145 ? -7.547 -4.121 2.674 1 98.44 145 LYS B O 1
ATOM 2467 N N . LEU B 1 146 ? -5.621 -3.047 2.941 1 97.88 146 LEU B N 1
ATOM 2468 C CA . LEU B 1 146 ? -4.758 -4.199 2.715 1 97.88 146 LEU B CA 1
ATOM 2469 C C . LEU B 1 146 ? -4 -4.57 3.986 1 97.88 146 LEU B C 1
ATOM 2471 O O . LEU B 1 146 ? -3.529 -3.691 4.711 1 97.88 146 LEU B O 1
ATOM 2475 N N . SER B 1 147 ? -3.812 -5.867 4.211 1 95.38 147 SER B N 1
ATOM 2476 C CA . SER B 1 147 ? -3.229 -6.301 5.477 1 95.38 147 SER B CA 1
ATOM 2477 C C . SER B 1 147 ? -1.993 -7.164 5.25 1 95.38 147 SER B C 1
ATOM 2479 O O . SER B 1 147 ? -2.01 -8.07 4.418 1 95.38 147 SER B O 1
ATOM 2481 N N . ALA B 1 148 ? -0.948 -6.848 5.93 1 92.31 148 ALA B N 1
ATOM 2482 C CA . ALA B 1 148 ? 0.264 -7.656 6.039 1 92.31 148 ALA B CA 1
ATOM 2483 C C . ALA B 1 148 ? 0.626 -7.906 7.5 1 92.31 148 ALA B C 1
ATOM 2485 O O . ALA B 1 148 ? 1.362 -7.125 8.109 1 92.31 148 ALA B O 1
ATOM 2486 N N . GLY B 1 149 ? 0.082 -9 7.957 1 89.81 149 GLY B N 1
ATOM 2487 C CA . GLY B 1 149 ? 0.251 -9.227 9.383 1 89.81 149 GLY B CA 1
ATOM 2488 C C . GLY B 1 149 ? -0.422 -8.164 10.242 1 89.81 149 GLY B C 1
ATOM 2489 O O . GLY B 1 149 ? -1.633 -7.957 10.141 1 89.81 149 GLY B O 1
ATOM 2490 N N . ASP B 1 150 ? 0.452 -7.438 10.977 1 91.62 150 ASP B N 1
ATOM 2491 C CA . ASP B 1 150 ? -0.092 -6.43 11.875 1 91.62 150 ASP B CA 1
ATOM 2492 C C . ASP B 1 150 ? 0.103 -5.023 11.312 1 91.62 150 ASP B C 1
ATOM 2494 O O . ASP B 1 150 ? 0.074 -4.043 12.062 1 91.62 150 ASP B O 1
ATOM 2498 N N . ILE B 1 151 ? 0.363 -4.953 10.062 1 95 151 ILE B N 1
ATOM 2499 C CA . ILE B 1 151 ? 0.503 -3.676 9.375 1 95 151 ILE B CA 1
ATOM 2500 C C . ILE B 1 151 ? -0.53 -3.574 8.25 1 95 151 ILE B C 1
ATOM 2502 O O . ILE B 1 151 ? -0.735 -4.531 7.5 1 95 151 ILE B O 1
ATOM 2506 N N . TYR B 1 152 ? -1.155 -2.473 8.227 1 97.69 152 TYR B N 1
ATOM 2507 C CA . TYR B 1 152 ? -2.145 -2.223 7.184 1 97.69 152 TYR B CA 1
ATOM 2508 C C . TYR B 1 152 ? -1.666 -1.135 6.23 1 97.69 152 TYR B C 1
ATOM 2510 O O . TYR B 1 152 ? -0.941 -0.221 6.633 1 97.69 152 TYR B O 1
ATOM 2518 N N . CYS B 1 153 ? -2.016 -1.301 5.016 1 98.56 153 CYS B N 1
ATOM 2519 C CA . CYS B 1 153 ? -1.906 -0.23 4.035 1 98.56 153 CYS B CA 1
ATOM 2520 C C . CYS B 1 153 ? -3.279 0.165 3.504 1 98.56 153 CYS B C 1
ATOM 2522 O O . CYS B 1 153 ? -4.012 -0.675 2.977 1 98.56 153 CYS B O 1
ATOM 2524 N N . TYR B 1 154 ? -3.629 1.398 3.697 1 98.81 154 TYR B N 1
ATOM 2525 C CA . TYR B 1 154 ? -4.895 1.936 3.205 1 98.81 154 TYR B CA 1
ATOM 2526 C C . TYR B 1 154 ? -4.691 2.695 1.9 1 98.81 154 TYR B C 1
ATOM 2528 O O . TYR B 1 154 ? -3.793 3.533 1.794 1 98.81 154 TYR B O 1
ATOM 2536 N N . ILE B 1 155 ? -5.535 2.418 0.909 1 98.88 155 ILE B N 1
ATOM 2537 C CA . ILE B 1 155 ? -5.34 2.977 -0.424 1 98.88 155 ILE B CA 1
ATOM 2538 C C . ILE B 1 155 ? -6.66 3.533 -0.949 1 98.88 155 ILE B C 1
ATOM 2540 O O . ILE B 1 155 ? -7.711 2.904 -0.793 1 98.88 155 ILE B O 1
ATOM 2544 N N . LYS B 1 156 ? -6.629 4.676 -1.559 1 98.62 156 LYS B N 1
ATOM 2545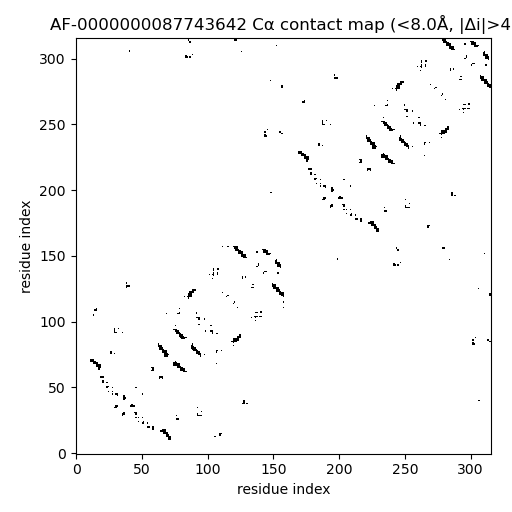 C CA . LYS B 1 156 ? -7.82 5.258 -2.17 1 98.62 156 LYS B CA 1
ATOM 2546 C C . LYS B 1 156 ? -7.465 6.031 -3.438 1 98.62 156 LYS B C 1
ATOM 2548 O O . LYS B 1 156 ? -6.531 6.84 -3.436 1 98.62 156 LYS B O 1
ATOM 2553 N N . ASN B 1 157 ? -8.172 5.766 -4.465 1 97.69 157 ASN B N 1
ATOM 2554 C CA . ASN B 1 157 ? -8.07 6.594 -5.664 1 97.69 157 ASN B CA 1
ATOM 2555 C C . ASN B 1 157 ? -8.805 7.922 -5.488 1 97.69 157 ASN B C 1
ATOM 2557 O O . ASN B 1 157 ? -9.93 7.949 -5 1 97.69 157 ASN B O 1
ATOM 2561 N N . ILE B 1 158 ? -8.078 8.992 -5.836 1 95.88 158 ILE B N 1
ATOM 2562 C CA . ILE B 1 158 ? -8.719 10.289 -5.621 1 95.88 158 ILE B CA 1
ATOM 2563 C C . ILE B 1 158 ? -8.844 11.031 -6.953 1 95.88 158 ILE B C 1
ATOM 2565 O O . ILE B 1 158 ? -8.102 10.75 -7.895 1 95.88 158 ILE B O 1
#

Radius of gyration: 23.29 Å; Cα contacts (8 Å, |Δi|>4): 522; chains: 2; bounding box: 72×59×70 Å

Secondary structure (DSSP, 8-state):
--------------EEEE--GGGHHHHHHHHHSHHHHHTSS--SPPPHHHHHHHHHHHHH-TTEEEEEEEETTEEEEEEEEEEETTEEEEEEEE-GGGTTSSHHHHHHHHHHHHHTTSS--EEEEEEETT-HHHHHHHHHTTPEEEEETTEEEEEEE-/--------------EEEE--GGGHHHHHHHHTSHHHHHTSS--SPPPHHHHHHHHHHHHH-TTEEEEEEEETTEEEEEEEEEEETTEEEEEEEE-GGGTTSSHHHHHHHHHHHHHTTSS--EEEEEEETT-HHHHHHHHHTTPEEEEETTEEEEEEE-

Nearest PDB structures (foldseek):
  8fv0-assembly1_C  TM=8.567E-01  e=1.141E-12  Staphylococcus aureus
  4u5y-assembly1_A  TM=8.131E-01  e=8.161E-09  Streptomyces lividans TK24
  4xpl-assembly1_A  TM=7.723E-01  e=1.230E-09  Campylobacter jejuni subsp. jejuni PT14
  4xpk-assembly1_A  TM=7.797E-01  e=3.273E-09  Campylobacter jejuni subsp. jejuni PT14
  3f8k-assembly1_A  TM=7.606E-01  e=9.128E-08  Saccharolobus solfataricus P2